Protein AF-A0A7M7JQM1-F1 (afdb_monomer_lite)

Foldseek 3Di:
DDDPDKDKDWDADPVRDIWIWIQDPVGIDTDDQKDFDADPDVPGGTQWIDGDPDTDHNDPDDDDDDPVDDDDDDDDDDPDDDDDPVDDDDDDDPVDDDDDDDPDDDDDDDDPDDDDDDDPDDDDDDDDPDDDDDDDPDDDDPDPDDPDQPDDDDDDDDDDDDDDDDDDDDDDDDDDDDDDDDDDDDDDDDDDDDDDDDPPVPQDWDWDAAPVGDIDIDGPNDDRDDDPPRNDDPPPPPPPDD

InterPro domains:
  IPR006875 Sarcoglycan complex subunit protein [PF04790] (3-220)
  IPR039972 Sarcoglycan gamma/delta/zeta [PTHR12939] (2-226)

Sequence (242 aa):
MSSEKDVHIESNNRAGKVNSLSMSAGGLEVRGDAFEVFGLSPGRGVLFRAGQDEIVIAANEVPVSAPNGFILRGSLQANTVRGSPRYDLRLESPLKEVNVQSAGDVLVESKTEHINVKSVDTVNIISQDGMISLSSHKLEIKDLPIAAMRSVRVKRNEPEQLLENNVEDWQTEIRSQMGQDPMRLVDRSHDMSIDSTRDDEAESFALCACKNGKIFVVGPDDECQASPVFCNEPTANSNSNE

Radius of gyration: 41.92 Å; chains: 1; bounding box: 128×48×106 Å

Secondary structure (DSSP, 8-state):
----S-EEEEEE-TT-PEEEEEEETTEEEEESSEEEEE-SSTT--EEEEEESS-EEE--S------TT-----SPPP-S----BTTB------TTS------SS------SSS------SS------SSS------S------PPPP----------------------------------------------------------EEEE-TTS-EEEE-TT------HHHH-----------

Structure (mmCIF, N/CA/C/O backbone):
data_AF-A0A7M7JQM1-F1
#
_entry.id   AF-A0A7M7JQM1-F1
#
loop_
_atom_site.group_PDB
_atom_site.id
_atom_site.type_symbol
_atom_site.label_atom_id
_atom_site.label_alt_id
_atom_site.label_comp_id
_atom_site.label_asym_id
_atom_site.label_entity_id
_atom_site.label_seq_id
_atom_site.pdbx_PDB_ins_code
_atom_site.Cartn_x
_atom_site.Cartn_y
_atom_site.Cartn_z
_atom_site.occupancy
_atom_site.B_iso_or_equiv
_atom_site.auth_seq_id
_atom_site.auth_comp_id
_atom_site.auth_asym_id
_atom_site.auth_atom_id
_atom_site.pdbx_PDB_model_num
ATOM 1 N N . MET A 1 1 ? 41.595 13.692 -23.044 1.00 42.84 1 MET A N 1
ATOM 2 C CA . MET A 1 1 ? 41.217 13.582 -24.468 1.00 42.84 1 MET A CA 1
ATOM 3 C C . MET A 1 1 ? 39.781 14.075 -24.578 1.00 42.84 1 MET A C 1
ATOM 5 O O . MET A 1 1 ? 38.906 13.367 -24.104 1.00 42.84 1 MET A O 1
ATOM 9 N N . SER A 1 2 ? 39.530 15.290 -25.076 1.00 53.44 2 SER A N 1
ATOM 10 C CA . SER A 1 2 ? 38.173 15.701 -25.472 1.00 53.44 2 SER A CA 1
ATOM 11 C C . SER A 1 2 ? 38.058 15.555 -26.986 1.00 53.44 2 SER A C 1
ATOM 13 O O . SER A 1 2 ? 38.942 16.000 -27.715 1.00 53.44 2 SER A O 1
ATOM 15 N N . SER A 1 3 ? 37.010 14.876 -27.452 1.00 54.41 3 SER A N 1
ATOM 16 C CA . SER A 1 3 ? 36.645 14.869 -28.870 1.00 54.41 3 SER A CA 1
ATOM 17 C C . SER A 1 3 ? 35.885 16.159 -29.166 1.00 54.41 3 SER A C 1
ATOM 19 O O . SER A 1 3 ? 34.958 16.496 -28.439 1.00 54.41 3 SER A O 1
ATOM 21 N N . GLU A 1 4 ? 36.287 16.876 -30.211 1.00 65.62 4 GLU A N 1
ATOM 22 C CA . GLU A 1 4 ? 35.668 18.131 -30.669 1.00 65.62 4 GLU A CA 1
ATOM 23 C C . GLU A 1 4 ? 34.507 17.885 -31.656 1.00 65.62 4 GLU A C 1
ATOM 25 O O . GLU A 1 4 ? 33.894 18.823 -32.151 1.00 65.62 4 GLU A O 1
ATOM 30 N N . LYS A 1 5 ? 34.217 16.615 -31.981 1.00 76.31 5 LYS A N 1
ATOM 31 C CA . LYS A 1 5 ? 33.240 16.225 -33.007 1.00 76.31 5 LYS A CA 1
ATOM 32 C C . LYS A 1 5 ? 32.123 15.363 -32.434 1.00 76.31 5 LYS A C 1
ATOM 34 O O . LYS A 1 5 ? 32.401 14.413 -31.697 1.00 76.31 5 LYS A O 1
ATOM 39 N N . ASP A 1 6 ? 30.901 15.675 -32.858 1.00 85.94 6 ASP A N 1
ATOM 40 C CA . ASP A 1 6 ? 29.713 14.853 -32.641 1.00 85.94 6 ASP A CA 1
ATOM 41 C C . ASP A 1 6 ? 29.903 13.463 -33.265 1.00 85.94 6 ASP A C 1
ATOM 43 O O . ASP A 1 6 ? 30.530 13.305 -34.318 1.00 85.94 6 ASP A O 1
ATOM 47 N N . VAL A 1 7 ? 29.354 12.444 -32.606 1.00 88.75 7 VAL A N 1
ATOM 48 C CA . VAL A 1 7 ? 29.364 11.060 -33.089 1.00 88.75 7 VAL A CA 1
ATOM 49 C C . VAL A 1 7 ? 27.962 10.713 -33.561 1.00 88.75 7 VAL A C 1
ATOM 51 O O . VAL A 1 7 ? 27.017 10.767 -32.781 1.00 88.75 7 VAL A O 1
ATOM 54 N N . HIS A 1 8 ? 27.830 10.331 -34.827 1.00 89.38 8 HIS A N 1
ATOM 55 C CA . HIS A 1 8 ? 26.565 9.916 -35.422 1.00 89.38 8 HIS A CA 1
ATOM 56 C C . HIS A 1 8 ? 26.755 8.582 -36.144 1.00 89.38 8 HIS A C 1
ATOM 58 O O . HIS A 1 8 ? 27.642 8.448 -36.988 1.00 89.38 8 HIS A O 1
ATOM 64 N N . ILE A 1 9 ? 25.950 7.587 -35.776 1.00 90.56 9 ILE A N 1
ATOM 65 C CA . ILE A 1 9 ? 25.975 6.244 -36.353 1.00 90.56 9 ILE A CA 1
ATOM 66 C C . ILE A 1 9 ? 24.579 5.941 -36.873 1.00 90.56 9 ILE A C 1
ATOM 68 O O . ILE A 1 9 ? 23.622 5.940 -36.101 1.00 90.56 9 ILE A O 1
ATOM 72 N N . GLU A 1 10 ? 24.478 5.625 -38.159 1.00 90.75 10 GLU A N 1
ATOM 73 C CA . GLU A 1 10 ? 23.254 5.115 -38.767 1.00 90.75 10 GLU A CA 1
ATOM 74 C C . GLU A 1 10 ? 23.473 3.695 -39.278 1.00 90.75 10 GLU A C 1
ATOM 76 O O . GLU A 1 10 ? 24.497 3.374 -39.882 1.00 90.75 10 GLU A O 1
ATOM 81 N N . SER A 1 11 ? 22.485 2.839 -39.041 1.00 88.94 11 SER A N 1
ATOM 82 C CA . SER A 1 11 ? 22.426 1.495 -39.599 1.00 88.94 11 SER A CA 1
ATOM 83 C C . SER A 1 11 ? 21.098 1.322 -40.313 1.00 88.94 11 SER A C 1
ATOM 85 O O . SER A 1 11 ? 20.037 1.537 -39.726 1.00 88.94 11 SER A O 1
ATOM 87 N N . ASN A 1 12 ? 21.164 0.943 -41.586 1.00 88.94 12 ASN A N 1
ATOM 88 C CA . ASN A 1 12 ? 19.999 0.707 -42.423 1.00 88.94 12 ASN A CA 1
ATOM 89 C C . ASN A 1 12 ? 19.896 -0.783 -42.757 1.00 88.94 12 ASN A C 1
ATOM 91 O O . ASN A 1 12 ? 20.883 -1.409 -43.153 1.00 88.94 12 ASN A O 1
ATOM 95 N N . ASN A 1 13 ? 18.705 -1.359 -42.616 1.00 81.25 13 ASN A N 1
ATOM 96 C CA . ASN A 1 13 ? 18.449 -2.723 -43.061 1.00 81.25 13 ASN A CA 1
ATOM 97 C C . ASN A 1 13 ? 17.941 -2.760 -44.518 1.00 81.25 13 ASN A C 1
ATOM 99 O O . ASN A 1 13 ? 17.588 -1.749 -45.119 1.00 81.25 13 ASN A O 1
ATOM 103 N N . ARG A 1 14 ? 17.858 -3.957 -45.113 1.00 81.69 14 ARG A N 1
ATOM 104 C CA . ARG A 1 14 ? 17.365 -4.124 -46.498 1.00 81.69 14 ARG A CA 1
ATOM 105 C C . ARG A 1 14 ? 15.901 -3.698 -46.695 1.00 81.69 14 ARG A C 1
ATOM 107 O O . ARG A 1 14 ? 15.476 -3.543 -47.832 1.00 81.69 14 ARG A O 1
ATOM 114 N N . ALA A 1 15 ? 15.149 -3.524 -45.609 1.00 79.94 15 ALA A N 1
ATOM 115 C CA . ALA A 1 15 ? 13.765 -3.060 -45.615 1.00 79.94 15 ALA A CA 1
ATOM 116 C C . ALA A 1 15 ? 13.646 -1.526 -45.489 1.00 79.94 15 ALA A C 1
ATOM 118 O O . ALA A 1 15 ? 12.535 -1.017 -45.370 1.00 79.94 15 ALA A O 1
ATOM 119 N N . GLY A 1 16 ? 14.764 -0.786 -45.503 1.00 80.00 16 GLY A N 1
ATOM 120 C CA . GLY A 1 16 ? 14.778 0.677 -45.413 1.00 80.00 16 GLY A CA 1
ATOM 121 C C . GLY A 1 16 ? 14.575 1.223 -43.999 1.00 80.00 16 GLY A C 1
ATOM 122 O O . GLY A 1 16 ? 14.340 2.419 -43.832 1.00 80.00 16 GLY A O 1
ATOM 123 N N . LYS A 1 17 ? 14.639 0.366 -42.973 1.00 81.31 17 LYS A N 1
ATOM 124 C CA . LYS A 1 17 ? 14.531 0.784 -41.578 1.00 81.31 17 LYS A CA 1
ATOM 125 C C . LYS A 1 17 ? 15.877 1.305 -41.097 1.00 81.31 17 LYS A C 1
ATOM 127 O O . LYS A 1 17 ? 16.862 0.566 -41.108 1.00 81.31 17 LYS A O 1
ATOM 132 N N . VAL A 1 18 ? 15.882 2.554 -40.645 1.00 86.25 18 VAL A N 1
ATOM 133 C CA . VAL A 1 18 ? 17.072 3.244 -40.145 1.00 86.25 18 VAL A CA 1
ATOM 134 C C . VAL A 1 18 ? 17.033 3.294 -38.624 1.00 86.25 18 VAL A C 1
ATOM 136 O O . VAL A 1 18 ? 16.092 3.838 -38.048 1.00 86.25 18 VAL A O 1
ATOM 139 N N . ASN A 1 19 ? 18.077 2.764 -37.993 1.00 90.00 19 ASN A N 1
ATOM 140 C CA . ASN A 1 19 ? 18.385 3.012 -36.590 1.00 90.00 19 ASN A CA 1
ATOM 141 C C . ASN A 1 19 ? 19.498 4.058 -36.516 1.00 90.00 19 ASN A C 1
ATOM 143 O O . ASN A 1 19 ? 20.485 3.937 -37.245 1.00 90.00 19 ASN A O 1
ATOM 147 N N . SER A 1 20 ? 19.365 5.046 -35.633 1.00 91.69 20 SER A N 1
ATOM 148 C CA . SER A 1 20 ? 20.382 6.082 -35.437 1.00 91.69 20 SER A CA 1
ATOM 149 C C . SER A 1 20 ? 20.770 6.232 -33.968 1.00 91.69 20 SER A C 1
ATOM 151 O O . SER A 1 20 ? 19.909 6.218 -33.088 1.00 91.69 20 SER A O 1
ATOM 153 N N . LEU A 1 21 ? 22.067 6.412 -33.722 1.00 92.50 21 LEU A N 1
ATOM 154 C CA . LEU A 1 21 ? 22.659 6.752 -32.431 1.00 92.50 21 LEU A CA 1
ATOM 155 C C . LEU A 1 21 ? 23.472 8.038 -32.603 1.00 92.50 21 LEU A C 1
ATOM 157 O O . LEU A 1 21 ? 24.435 8.054 -33.373 1.00 92.50 21 LEU A O 1
ATOM 161 N N . SER A 1 22 ? 23.101 9.093 -31.887 1.00 91.38 22 SER A N 1
ATOM 162 C CA . SER A 1 22 ? 23.744 10.407 -31.974 1.00 91.38 22 SER A CA 1
ATOM 163 C C . SER A 1 22 ? 24.219 10.859 -30.599 1.00 91.38 22 SER A C 1
ATOM 165 O O . SER A 1 22 ? 23.437 10.880 -29.654 1.00 91.38 22 SER A O 1
ATOM 167 N N . MET A 1 23 ? 25.484 11.252 -30.488 1.00 91.44 23 MET A N 1
ATOM 168 C CA . MET A 1 23 ? 26.060 11.884 -29.305 1.00 91.44 23 MET A CA 1
ATOM 169 C C . MET A 1 23 ? 26.623 13.246 -29.707 1.00 91.44 23 MET A C 1
ATOM 171 O O . MET A 1 23 ? 27.578 13.313 -30.482 1.00 91.44 23 MET A O 1
ATOM 175 N N . SER A 1 24 ? 26.030 14.314 -29.183 1.00 85.88 24 SER A N 1
ATOM 176 C CA . SER A 1 24 ? 26.421 15.699 -29.467 1.00 85.88 24 SER A CA 1
ATOM 177 C C . SER A 1 24 ? 26.515 16.531 -28.188 1.00 85.88 24 SER A C 1
ATOM 179 O O . SER A 1 24 ? 26.285 16.023 -27.088 1.00 85.88 24 SER A O 1
ATOM 181 N N . ALA A 1 25 ? 26.810 17.829 -28.314 1.00 79.50 25 ALA A N 1
ATOM 182 C CA . ALA A 1 25 ? 26.858 18.769 -27.188 1.00 79.50 25 ALA A CA 1
ATOM 183 C C . ALA A 1 25 ? 25.563 18.825 -26.337 1.00 79.50 25 ALA A C 1
ATOM 185 O O . ALA A 1 25 ? 25.591 19.356 -25.228 1.00 79.50 25 ALA A O 1
ATOM 186 N N . GLY A 1 26 ? 24.443 18.286 -26.837 1.00 76.38 26 GLY A N 1
ATOM 187 C CA . GLY A 1 26 ? 23.140 18.279 -26.164 1.00 76.38 26 GLY A CA 1
ATOM 188 C C . GLY A 1 26 ? 22.715 16.951 -25.525 1.00 76.38 26 GLY A C 1
ATOM 189 O O . GLY A 1 26 ? 21.706 16.939 -24.825 1.00 76.38 26 GLY A O 1
ATOM 190 N N . GLY A 1 27 ? 23.445 15.847 -25.731 1.00 87.06 27 GLY A N 1
ATOM 191 C CA . GLY A 1 27 ? 23.118 14.553 -25.121 1.00 87.06 27 GLY A CA 1
ATOM 192 C C . GLY A 1 27 ? 23.276 13.345 -26.045 1.00 87.06 27 GLY A C 1
ATOM 193 O O . GLY A 1 27 ? 23.895 13.424 -27.106 1.00 87.06 27 GLY A O 1
ATOM 194 N N . LEU A 1 28 ? 22.722 12.216 -25.593 1.00 90.62 28 LEU A N 1
ATOM 195 C CA . LEU A 1 28 ? 22.662 10.949 -26.321 1.00 90.62 28 LEU A CA 1
ATOM 196 C C . LEU A 1 28 ? 21.231 10.717 -26.816 1.00 90.62 28 LEU A C 1
ATOM 198 O O . LEU A 1 28 ? 20.314 10.590 -26.007 1.00 90.62 28 LEU A O 1
ATOM 202 N N . GLU A 1 29 ? 21.055 10.628 -28.129 1.00 90.44 29 GLU A N 1
ATOM 203 C CA . GLU A 1 29 ? 19.773 10.355 -28.776 1.00 90.44 29 GLU A CA 1
ATOM 204 C C . GLU A 1 29 ? 19.814 9.004 -29.498 1.00 90.44 29 GLU A C 1
ATOM 206 O O . GLU A 1 29 ? 20.768 8.688 -30.216 1.00 90.44 29 GLU A O 1
ATOM 211 N N . VAL A 1 30 ? 18.760 8.209 -29.310 1.00 91.75 30 VAL A N 1
ATOM 212 C CA . VAL A 1 30 ? 18.571 6.905 -29.954 1.00 91.75 30 VAL A CA 1
ATOM 213 C C . VAL A 1 30 ? 17.242 6.924 -30.696 1.00 91.75 30 VAL A C 1
ATOM 215 O O . VAL A 1 30 ? 16.207 7.206 -30.097 1.00 91.75 30 VAL A O 1
ATOM 218 N N . ARG A 1 31 ? 17.254 6.568 -31.982 1.00 90.75 31 ARG A N 1
ATOM 219 C CA . ARG A 1 31 ? 16.040 6.358 -32.779 1.00 90.75 31 ARG A CA 1
ATOM 220 C C . ARG A 1 31 ? 16.033 4.938 -33.32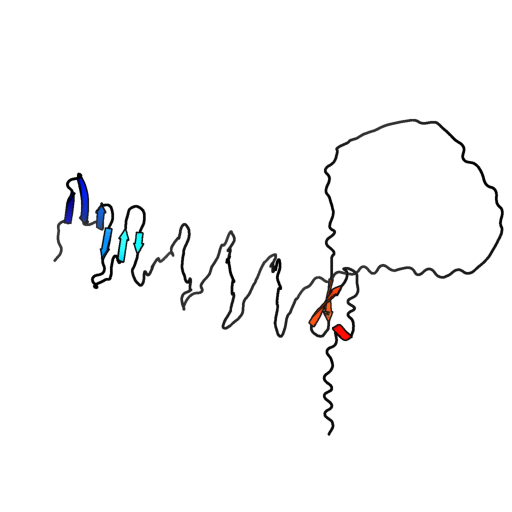8 1.00 90.75 31 ARG A C 1
ATOM 222 O O . ARG A 1 31 ? 16.947 4.552 -34.053 1.00 90.75 31 ARG A O 1
ATOM 229 N N . GLY A 1 32 ? 15.008 4.172 -32.974 1.00 89.81 32 GLY A N 1
ATOM 230 C CA . GLY A 1 32 ? 14.842 2.771 -33.354 1.00 89.81 32 GLY A CA 1
ATOM 231 C C . GLY A 1 32 ? 13.650 2.140 -32.633 1.00 89.81 32 GLY A C 1
ATOM 232 O O . GLY A 1 32 ? 12.887 2.840 -31.971 1.00 89.81 32 GLY A O 1
ATOM 233 N N . ASP A 1 33 ? 13.491 0.821 -32.754 1.00 90.06 33 ASP A N 1
ATOM 234 C CA . ASP A 1 33 ? 12.387 0.095 -32.097 1.00 90.06 33 ASP A CA 1
ATOM 235 C C . ASP A 1 33 ? 12.567 -0.053 -30.588 1.00 90.06 33 ASP A C 1
ATOM 237 O O . ASP A 1 33 ? 11.588 -0.042 -29.842 1.00 90.06 33 ASP A O 1
ATOM 241 N N . ALA A 1 34 ? 13.812 -0.246 -30.153 1.00 91.69 34 ALA A N 1
ATOM 242 C CA . ALA A 1 34 ? 14.159 -0.405 -28.755 1.00 91.69 34 ALA A CA 1
ATOM 243 C C . ALA A 1 34 ? 15.605 0.028 -28.489 1.00 91.69 34 ALA A C 1
ATOM 245 O O . ALA A 1 34 ? 16.485 -0.141 -29.336 1.00 91.69 34 ALA A O 1
ATOM 246 N N . PHE A 1 35 ? 15.846 0.539 -27.286 1.00 93.12 35 PHE A N 1
ATOM 247 C CA . PHE A 1 35 ? 17.176 0.718 -26.713 1.00 93.12 35 PHE A CA 1
ATOM 248 C C . PHE A 1 35 ? 17.362 -0.269 -25.563 1.00 93.12 35 PHE A C 1
ATOM 250 O O . PHE A 1 35 ? 16.585 -0.244 -24.609 1.00 93.12 35 PHE A O 1
ATOM 257 N N . GLU A 1 36 ? 18.380 -1.127 -25.651 1.00 93.69 36 GLU A N 1
ATOM 258 C CA . GLU A 1 36 ? 18.630 -2.202 -24.688 1.00 93.69 36 GLU A CA 1
ATOM 259 C C . GLU A 1 36 ? 20.031 -2.093 -24.085 1.00 93.69 36 GLU A C 1
ATOM 261 O O . GLU A 1 36 ? 21.036 -1.996 -24.789 1.00 93.69 36 GLU A O 1
ATOM 266 N N . VAL A 1 37 ? 20.091 -2.145 -22.757 1.00 93.69 37 VAL A N 1
ATOM 267 C CA . VAL A 1 37 ? 21.331 -2.234 -21.988 1.00 93.69 37 VAL A CA 1
ATOM 268 C C . VAL A 1 37 ? 21.421 -3.638 -21.413 1.00 93.69 37 VAL A C 1
ATOM 270 O O . VAL A 1 37 ? 20.586 -4.036 -20.600 1.00 93.69 37 VAL A O 1
ATOM 273 N N . PHE A 1 38 ? 22.443 -4.386 -21.820 1.00 92.31 38 PHE A N 1
ATOM 274 C CA . PHE A 1 38 ? 22.676 -5.754 -21.363 1.00 92.31 38 PHE A CA 1
ATOM 275 C C . PHE A 1 38 ? 23.604 -5.797 -20.152 1.00 92.31 38 PHE A C 1
ATOM 277 O O . PHE A 1 38 ? 24.530 -4.993 -20.018 1.00 92.31 38 PHE A O 1
ATOM 284 N N . GLY A 1 39 ? 23.377 -6.772 -19.275 1.00 90.69 39 GLY A N 1
ATOM 285 C CA . GLY A 1 39 ? 24.341 -7.112 -18.241 1.00 90.69 39 GLY A CA 1
ATOM 286 C C . GLY A 1 39 ? 25.610 -7.721 -18.839 1.00 90.69 39 GLY A C 1
ATOM 287 O O . GLY A 1 39 ? 25.560 -8.488 -19.793 1.00 90.69 39 GLY A O 1
ATOM 288 N N . LEU A 1 40 ? 26.766 -7.407 -18.249 1.00 88.50 40 LEU A N 1
ATOM 289 C CA . LEU A 1 40 ? 28.055 -7.973 -18.677 1.00 88.50 40 LEU A CA 1
ATOM 290 C C . LEU A 1 40 ? 28.302 -9.393 -18.139 1.00 88.50 40 LEU A C 1
ATOM 292 O O . LEU A 1 40 ? 29.190 -10.095 -18.615 1.00 88.50 40 LEU A O 1
ATOM 296 N N . SER A 1 41 ? 27.561 -9.811 -17.110 1.00 87.81 41 SER A N 1
ATOM 297 C CA . SER A 1 41 ? 27.726 -11.129 -16.492 1.00 87.81 41 SER A CA 1
ATOM 298 C C . SER A 1 41 ? 27.005 -12.209 -17.311 1.00 87.81 41 SER A C 1
ATOM 300 O O . SER A 1 41 ? 25.878 -11.969 -17.746 1.00 87.81 41 SER A O 1
ATOM 302 N N . PRO A 1 42 ? 27.582 -13.415 -17.477 1.00 83.38 42 PRO A N 1
ATOM 303 C CA . PRO A 1 42 ? 26.906 -14.517 -18.157 1.00 83.38 42 PRO A CA 1
ATOM 304 C C . PRO A 1 42 ? 25.518 -14.786 -17.562 1.00 83.38 42 PRO A C 1
ATOM 306 O O . PRO A 1 42 ? 25.369 -14.876 -16.345 1.00 83.38 42 PRO A O 1
ATOM 309 N N . GLY A 1 43 ? 24.496 -14.878 -18.416 1.00 80.69 43 GLY A N 1
ATOM 310 C CA . GLY A 1 43 ? 23.103 -15.098 -18.003 1.00 80.69 43 GLY A CA 1
ATOM 311 C C . GLY A 1 43 ? 22.373 -13.860 -17.464 1.00 80.69 43 GLY A C 1
ATOM 312 O O . GLY A 1 43 ? 21.160 -13.908 -17.274 1.00 80.69 43 GLY A O 1
ATOM 313 N N . ARG A 1 44 ? 23.065 -12.733 -17.259 1.00 77.62 44 ARG A N 1
ATOM 314 C CA . ARG A 1 44 ? 22.448 -11.455 -16.893 1.00 77.62 44 ARG A CA 1
ATOM 315 C C . ARG A 1 44 ? 21.932 -10.804 -18.176 1.00 77.62 44 ARG A C 1
ATOM 317 O O . ARG A 1 44 ? 22.707 -10.205 -18.909 1.00 77.62 44 ARG A O 1
ATOM 324 N N . GLY A 1 45 ? 20.649 -11.017 -18.470 1.00 88.12 45 GLY A N 1
ATOM 325 C CA . GLY A 1 45 ? 19.973 -10.532 -19.678 1.00 88.12 45 GLY A CA 1
ATOM 326 C C . GLY A 1 45 ? 19.863 -9.003 -19.765 1.00 88.12 45 GLY A C 1
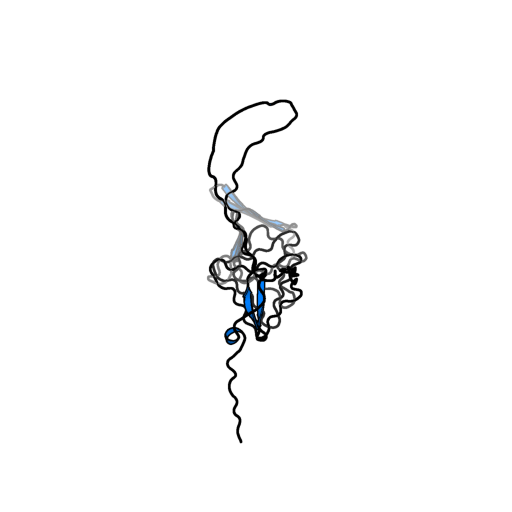ATOM 327 O O . GLY A 1 45 ? 20.775 -8.261 -19.397 1.00 88.12 45 GLY A O 1
ATOM 328 N N . VAL A 1 46 ? 18.737 -8.512 -20.277 1.00 91.75 46 VAL A N 1
ATOM 329 C CA . VAL A 1 46 ? 18.485 -7.070 -20.403 1.00 91.75 46 VAL A CA 1
ATOM 330 C C . VAL A 1 46 ? 18.303 -6.450 -19.015 1.00 91.75 46 VAL A C 1
ATOM 332 O O . VAL A 1 46 ? 17.505 -6.941 -18.228 1.00 91.75 46 VAL A O 1
ATOM 335 N N . LEU A 1 47 ? 19.043 -5.381 -18.711 1.00 93.56 47 LEU A N 1
ATOM 336 C CA . LEU A 1 47 ? 18.928 -4.595 -17.473 1.00 93.56 47 LEU A CA 1
ATOM 337 C C . LEU A 1 47 ? 18.005 -3.390 -17.638 1.00 93.56 47 LEU A C 1
ATOM 339 O O . LEU A 1 47 ? 17.325 -2.997 -16.693 1.00 93.56 47 LEU A O 1
ATOM 343 N N . PHE A 1 48 ? 18.001 -2.799 -18.828 1.00 95.50 48 PHE A N 1
ATOM 344 C CA . PHE A 1 48 ? 17.132 -1.692 -19.189 1.00 95.50 48 PHE A CA 1
ATOM 345 C C . PHE A 1 48 ? 16.703 -1.853 -20.642 1.00 95.50 48 PHE A C 1
ATOM 347 O O . PHE A 1 48 ? 17.554 -2.064 -21.505 1.00 95.50 48 PHE A O 1
ATOM 354 N N . ARG A 1 49 ? 15.406 -1.727 -20.905 1.00 95.19 49 ARG A N 1
ATOM 355 C CA . ARG A 1 49 ? 14.831 -1.678 -22.247 1.00 95.19 49 ARG A CA 1
ATOM 356 C C . ARG A 1 49 ? 13.880 -0.503 -22.334 1.00 95.19 49 ARG A C 1
ATOM 358 O O . ARG A 1 49 ? 12.948 -0.437 -21.543 1.00 95.19 49 ARG A O 1
ATOM 365 N N . ALA A 1 50 ? 14.069 0.368 -23.312 1.00 95.88 50 ALA A N 1
ATOM 366 C CA . ALA A 1 50 ? 13.071 1.358 -23.699 1.00 95.88 50 ALA A CA 1
ATOM 367 C C . ALA A 1 50 ? 12.542 0.998 -25.089 1.00 95.88 50 ALA A C 1
ATOM 369 O O . ALA A 1 50 ? 13.281 1.130 -26.062 1.00 95.88 50 ALA A O 1
ATOM 370 N N . GLY A 1 51 ? 11.307 0.498 -25.168 1.00 93.62 51 GLY A N 1
ATOM 371 C CA . GLY A 1 51 ? 10.596 0.218 -26.419 1.00 93.62 51 GLY A CA 1
ATOM 372 C C . GLY A 1 51 ? 9.409 1.162 -26.632 1.00 93.62 51 GLY A C 1
ATOM 373 O O . GLY A 1 51 ? 9.190 2.079 -25.843 1.00 93.62 51 GLY A O 1
ATOM 374 N N . GLN A 1 52 ? 8.635 0.934 -27.698 1.00 91.12 52 GLN A N 1
ATOM 375 C CA . GLN A 1 52 ? 7.445 1.746 -28.007 1.00 91.12 52 GLN A CA 1
ATOM 376 C C . GLN A 1 52 ? 6.287 1.517 -27.023 1.00 91.12 52 GLN A C 1
ATOM 378 O O . GLN A 1 52 ? 5.621 2.476 -26.644 1.00 91.12 52 GLN A O 1
ATOM 383 N N . ASP A 1 53 ? 6.076 0.270 -26.594 1.00 93.06 53 ASP A N 1
ATOM 384 C CA . ASP A 1 53 ? 4.924 -0.109 -25.763 1.00 93.06 53 ASP A CA 1
ATOM 385 C C . ASP A 1 53 ? 5.247 -0.159 -24.264 1.00 93.06 53 ASP A C 1
ATOM 387 O O . ASP A 1 53 ? 4.374 0.047 -23.422 1.00 93.06 53 ASP A O 1
ATOM 391 N N . GLU A 1 54 ? 6.503 -0.446 -23.914 1.00 91.94 54 GLU A N 1
ATOM 392 C CA . GLU A 1 54 ? 6.922 -0.655 -22.531 1.00 91.94 54 GLU A CA 1
ATOM 393 C C . GLU A 1 54 ? 8.368 -0.220 -22.274 1.00 91.94 54 GLU A C 1
ATOM 395 O O . GLU A 1 54 ? 9.233 -0.234 -23.159 1.00 91.94 54 GLU A O 1
ATOM 400 N N . ILE A 1 55 ? 8.631 0.106 -21.008 1.00 93.62 55 ILE A N 1
ATOM 401 C CA . ILE A 1 55 ? 9.974 0.280 -20.464 1.00 93.62 55 ILE A CA 1
ATOM 402 C C . ILE A 1 55 ? 10.189 -0.811 -19.417 1.00 93.62 55 ILE A C 1
ATOM 404 O O . ILE A 1 55 ? 9.422 -0.915 -18.461 1.00 93.62 55 ILE A O 1
ATOM 408 N N . VAL A 1 56 ? 11.250 -1.599 -19.576 1.00 92.94 56 VAL A N 1
ATOM 409 C CA . VAL A 1 56 ? 11.634 -2.656 -18.632 1.00 92.94 56 VAL A CA 1
ATOM 410 C C . VAL A 1 56 ? 12.887 -2.223 -17.890 1.00 92.94 56 VAL A C 1
ATOM 412 O O . VAL A 1 56 ? 13.889 -1.868 -18.508 1.00 92.94 56 VAL A O 1
ATOM 415 N N . ILE A 1 57 ? 12.851 -2.291 -16.560 1.00 93.75 57 ILE A 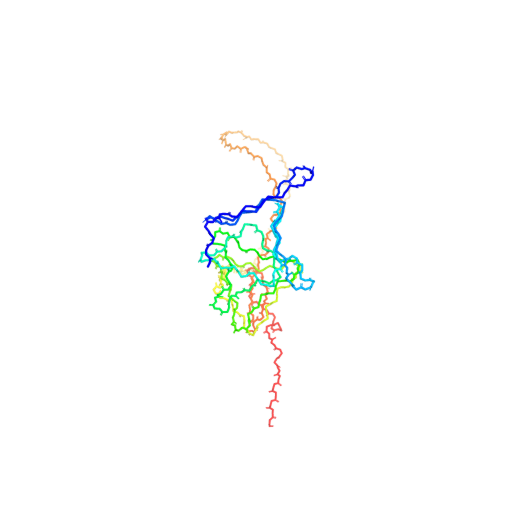N 1
ATOM 416 C CA . ILE A 1 57 ? 14.015 -2.072 -15.698 1.00 93.75 57 ILE A CA 1
ATOM 417 C C . ILE A 1 57 ? 14.196 -3.324 -14.842 1.00 93.75 57 ILE A C 1
ATOM 419 O O . ILE A 1 57 ? 13.394 -3.597 -13.956 1.00 93.75 57 ILE A O 1
ATOM 423 N N . ALA A 1 58 ? 15.246 -4.090 -15.120 1.00 91.44 58 ALA A N 1
ATOM 424 C CA . ALA A 1 58 ? 15.549 -5.372 -14.481 1.00 91.44 58 ALA A CA 1
ATOM 425 C C . ALA A 1 58 ? 16.875 -5.322 -13.700 1.00 91.44 58 ALA A C 1
ATOM 427 O O . ALA A 1 58 ? 17.634 -6.292 -13.629 1.00 91.44 58 ALA A O 1
ATOM 428 N N . ALA A 1 59 ? 17.182 -4.159 -13.128 1.00 87.25 59 ALA A N 1
ATOM 429 C CA . ALA A 1 59 ? 18.254 -4.020 -12.154 1.00 87.25 59 ALA A CA 1
ATOM 430 C C . ALA A 1 59 ? 17.795 -4.527 -10.776 1.00 87.25 59 ALA A C 1
ATOM 432 O O . ALA A 1 59 ? 16.612 -4.486 -10.453 1.00 87.25 59 ALA A O 1
ATOM 433 N N . ASN A 1 60 ? 18.743 -4.969 -9.944 1.00 85.38 60 ASN A N 1
ATOM 434 C CA . ASN A 1 60 ? 18.439 -5.430 -8.582 1.00 85.38 60 ASN A CA 1
ATOM 435 C C . ASN A 1 60 ? 17.867 -4.305 -7.707 1.00 85.38 60 ASN A C 1
ATOM 437 O O . ASN A 1 60 ? 17.026 -4.549 -6.851 1.00 85.38 60 ASN A O 1
ATOM 441 N N . GLU A 1 61 ? 18.342 -3.079 -7.924 1.00 86.44 61 GLU A N 1
ATOM 442 C CA . GLU A 1 61 ? 17.914 -1.884 -7.208 1.00 86.44 61 GLU A CA 1
ATOM 443 C C . GLU A 1 61 ? 17.777 -0.729 -8.201 1.00 86.44 61 GLU A C 1
ATOM 445 O O . GLU A 1 61 ? 18.636 -0.534 -9.064 1.00 86.44 61 GLU A O 1
ATOM 450 N N . VAL A 1 62 ? 16.694 0.039 -8.068 1.00 88.69 62 VAL A N 1
ATOM 451 C CA . VAL A 1 62 ? 16.392 1.205 -8.910 1.00 88.69 62 VAL A CA 1
ATOM 452 C C . VAL A 1 62 ? 16.070 2.386 -7.991 1.00 88.69 62 VAL A C 1
ATOM 454 O O . VAL A 1 62 ? 14.899 2.672 -7.733 1.00 88.69 62 VAL A O 1
ATOM 457 N N . PRO A 1 63 ? 17.087 3.049 -7.413 1.00 85.81 63 PRO A N 1
ATOM 458 C CA . PRO A 1 63 ? 16.849 4.189 -6.541 1.00 85.81 63 PRO A CA 1
ATOM 459 C C . PRO A 1 63 ? 16.282 5.360 -7.349 1.00 85.81 63 PRO A C 1
ATOM 461 O O . PRO A 1 63 ? 16.878 5.804 -8.330 1.00 85.81 63 PRO A O 1
ATOM 464 N N . VAL A 1 64 ? 15.146 5.898 -6.907 1.00 86.19 64 VAL A N 1
ATOM 465 C CA . VAL A 1 64 ? 14.555 7.118 -7.470 1.00 86.19 64 VAL A CA 1
ATOM 466 C C . VAL A 1 64 ? 14.883 8.279 -6.537 1.00 86.19 64 VAL A C 1
ATOM 468 O O . VAL A 1 64 ? 14.337 8.378 -5.441 1.00 86.19 64 VAL A O 1
ATOM 471 N N . SER A 1 65 ? 15.793 9.157 -6.963 1.00 83.81 65 SER A N 1
ATOM 472 C CA . SER A 1 65 ? 16.106 10.398 -6.250 1.00 83.81 65 SER A CA 1
ATOM 473 C C . SER A 1 65 ? 15.395 11.560 -6.930 1.00 83.81 65 SER A C 1
ATOM 475 O O . SER A 1 65 ? 15.780 11.981 -8.020 1.00 83.81 65 SER A O 1
ATOM 477 N N . ALA A 1 66 ? 14.340 12.064 -6.296 1.00 83.94 66 ALA A N 1
ATOM 478 C CA . ALA A 1 66 ? 13.571 13.192 -6.796 1.00 83.94 66 ALA A CA 1
ATOM 479 C C . ALA A 1 66 ? 13.405 14.225 -5.668 1.00 83.94 66 ALA A C 1
ATOM 481 O O . ALA A 1 66 ? 12.631 13.979 -4.742 1.00 83.94 66 ALA A O 1
ATOM 482 N N . PRO A 1 67 ? 14.115 15.373 -5.712 1.00 83.44 67 PRO A N 1
ATOM 483 C CA . PRO A 1 67 ? 14.092 16.375 -4.637 1.00 83.44 67 PRO A CA 1
ATOM 484 C C . PRO A 1 67 ? 12.691 16.880 -4.276 1.00 83.44 67 PRO A C 1
ATOM 486 O O . PRO A 1 67 ? 12.438 17.221 -3.127 1.00 83.44 67 PRO A O 1
ATOM 489 N N . ASN A 1 68 ? 11.780 16.883 -5.251 1.00 86.94 68 ASN A N 1
ATOM 490 C CA . ASN A 1 68 ? 10.394 17.329 -5.097 1.00 86.94 68 ASN A CA 1
ATOM 491 C C . ASN A 1 68 ? 9.397 16.157 -5.030 1.00 86.94 68 ASN A C 1
ATOM 493 O O . ASN A 1 68 ? 8.200 16.348 -5.228 1.00 86.94 68 ASN A O 1
ATOM 497 N N . GLY A 1 69 ? 9.889 14.939 -4.794 1.00 83.19 69 GLY A N 1
ATOM 498 C CA . GLY A 1 69 ? 9.096 13.718 -4.864 1.00 83.19 69 GLY A CA 1
ATOM 499 C C . GLY A 1 69 ? 8.852 13.235 -6.295 1.00 83.19 69 GLY A C 1
ATOM 500 O O . GLY A 1 69 ? 9.330 13.807 -7.274 1.00 83.19 69 GLY A O 1
ATOM 501 N N . PHE A 1 70 ? 8.112 12.136 -6.405 1.00 89.25 70 PHE A N 1
ATOM 502 C CA . PHE A 1 70 ? 7.749 11.509 -7.670 1.00 89.25 70 PHE A CA 1
ATOM 503 C C . PHE A 1 70 ? 6.227 11.464 -7.795 1.00 89.25 70 PHE A C 1
ATOM 505 O O . PHE A 1 70 ? 5.532 11.078 -6.857 1.00 89.25 70 PHE A O 1
ATOM 512 N N . ILE A 1 71 ? 5.713 11.852 -8.961 1.00 88.31 71 ILE A N 1
ATOM 513 C CA . ILE A 1 71 ? 4.288 11.767 -9.271 1.00 88.31 71 ILE A CA 1
ATOM 514 C C . ILE A 1 71 ? 4.063 10.490 -10.070 1.00 88.31 71 ILE A C 1
ATOM 516 O O . ILE A 1 71 ? 4.514 10.384 -11.210 1.00 88.31 71 ILE A O 1
ATOM 520 N N . LEU A 1 72 ? 3.308 9.557 -9.499 1.00 89.69 72 LEU A N 1
ATOM 521 C CA . LEU A 1 72 ? 2.810 8.401 -10.227 1.00 89.69 72 LEU A CA 1
ATOM 522 C C . LEU A 1 72 ? 1.421 8.703 -10.789 1.00 89.69 72 LEU A C 1
ATOM 524 O O . LEU A 1 72 ? 0.505 9.059 -10.049 1.00 89.69 72 LEU A O 1
ATOM 528 N N . ARG A 1 73 ? 1.250 8.529 -12.099 1.00 89.81 73 ARG A N 1
ATOM 529 C CA . ARG A 1 73 ? -0.068 8.527 -12.738 1.00 89.81 73 ARG A CA 1
ATOM 530 C C . ARG A 1 73 ? -0.458 7.080 -13.016 1.00 89.81 73 ARG A C 1
ATOM 532 O O . ARG A 1 73 ? 0.229 6.410 -13.777 1.00 89.81 73 ARG A O 1
ATOM 539 N N . GLY A 1 74 ? -1.542 6.615 -12.402 1.00 90.56 74 GLY A N 1
ATOM 540 C CA . GLY A 1 74 ? -2.004 5.229 -12.511 1.00 90.56 74 GLY A CA 1
ATOM 541 C C . GLY A 1 74 ? -1.701 4.414 -11.255 1.00 90.56 74 GLY A C 1
ATOM 542 O O . GLY A 1 74 ? -1.780 4.932 -10.143 1.00 90.56 74 GLY A O 1
ATOM 543 N N . SER A 1 75 ? -1.394 3.132 -11.437 1.00 91.19 75 SER A N 1
ATOM 544 C CA . SER A 1 75 ? -1.223 2.157 -10.357 1.00 91.19 75 SER A CA 1
ATOM 545 C C . SER A 1 75 ? 0.244 1.847 -10.067 1.00 91.19 75 SER A C 1
ATOM 547 O O . SER A 1 75 ? 1.047 1.707 -10.988 1.00 91.19 75 SER A O 1
ATOM 549 N N . LEU A 1 76 ? 0.571 1.648 -8.788 1.00 92.62 76 LEU A N 1
ATOM 550 C CA . LEU A 1 76 ? 1.822 1.026 -8.353 1.00 92.62 76 LEU A CA 1
ATOM 551 C C . LEU A 1 76 ? 1.531 -0.413 -7.939 1.00 92.62 76 LEU A C 1
ATOM 553 O O . LEU A 1 76 ? 0.822 -0.630 -6.959 1.00 92.62 76 LEU A O 1
ATOM 557 N N . GLN A 1 77 ? 2.102 -1.387 -8.641 1.00 92.25 77 GLN A N 1
ATOM 558 C CA . GLN A 1 77 ? 2.096 -2.772 -8.184 1.00 92.25 77 GLN A CA 1
ATOM 559 C C . GLN A 1 77 ? 3.432 -3.077 -7.510 1.00 92.25 77 GLN A C 1
ATOM 561 O O . GLN A 1 77 ? 4.489 -2.970 -8.127 1.00 92.25 77 GLN A O 1
ATOM 566 N N . ALA A 1 78 ? 3.385 -3.446 -6.233 1.00 93.06 78 ALA A N 1
ATOM 567 C CA . ALA A 1 78 ? 4.562 -3.779 -5.445 1.00 93.06 78 ALA A CA 1
ATOM 568 C C . ALA A 1 78 ? 4.227 -4.894 -4.451 1.00 93.06 78 ALA A C 1
ATOM 570 O O . ALA A 1 78 ? 3.121 -4.943 -3.924 1.00 93.06 78 ALA A O 1
ATOM 571 N N . ASN A 1 79 ? 5.198 -5.764 -4.164 1.00 94.12 79 ASN A N 1
ATOM 572 C CA . ASN A 1 79 ? 5.044 -6.783 -3.120 1.00 94.12 79 ASN A CA 1
ATOM 573 C C . ASN A 1 79 ? 5.086 -6.167 -1.711 1.00 94.12 79 ASN A C 1
ATOM 575 O O . ASN A 1 79 ? 4.470 -6.653 -0.769 1.00 94.12 79 ASN A O 1
ATOM 579 N N . THR A 1 80 ? 5.859 -5.097 -1.531 1.00 93.81 80 THR A N 1
ATOM 580 C CA . THR A 1 80 ? 5.982 -4.419 -0.242 1.00 93.81 80 THR A CA 1
ATOM 581 C C . THR A 1 80 ? 6.193 -2.934 -0.464 1.00 93.81 80 THR A C 1
ATOM 583 O O . THR A 1 80 ? 7.070 -2.531 -1.225 1.00 93.81 80 THR A O 1
ATOM 586 N N . VAL A 1 81 ? 5.415 -2.128 0.253 1.00 94.38 81 VAL A N 1
ATOM 587 C CA . VAL A 1 81 ? 5.634 -0.690 0.405 1.00 94.38 81 VAL A CA 1
ATOM 588 C C . VAL A 1 81 ? 6.075 -0.462 1.846 1.00 94.38 81 VAL A C 1
ATOM 590 O O . VAL A 1 81 ? 5.382 -0.858 2.781 1.00 94.38 81 VAL A O 1
ATOM 593 N N . ARG A 1 82 ? 7.259 0.122 2.039 1.00 92.25 82 ARG A N 1
ATOM 594 C CA . ARG A 1 82 ? 7.845 0.354 3.365 1.00 92.25 82 ARG A CA 1
ATOM 595 C C . ARG A 1 82 ? 8.442 1.755 3.437 1.00 92.25 82 ARG A C 1
ATOM 597 O O . ARG A 1 82 ? 9.046 2.220 2.474 1.00 92.25 82 ARG A O 1
ATOM 604 N N . GLY A 1 83 ? 8.279 2.402 4.589 1.00 88.31 83 GLY A N 1
ATOM 605 C CA . GLY A 1 83 ? 8.894 3.694 4.887 1.00 88.31 83 GLY A CA 1
ATOM 606 C C . GLY A 1 83 ? 10.406 3.620 5.092 1.00 88.31 83 GLY A C 1
ATOM 607 O O . GLY A 1 83 ? 11.000 2.550 5.232 1.00 88.31 83 GLY A O 1
ATOM 608 N N . SER A 1 84 ? 11.027 4.794 5.138 1.00 84.81 84 SER A N 1
ATOM 609 C CA . SER A 1 84 ? 12.436 4.944 5.500 1.00 84.81 84 SER A CA 1
ATOM 610 C C . SER A 1 84 ? 12.629 4.713 7.005 1.00 84.81 84 SER A C 1
ATOM 612 O O . SER A 1 84 ? 11.750 5.060 7.784 1.00 84.81 84 SER A O 1
ATOM 614 N N . PRO A 1 85 ? 13.803 4.253 7.470 1.00 86.44 85 PRO A N 1
ATOM 615 C CA . PRO A 1 85 ? 14.128 4.254 8.899 1.00 86.44 85 PRO A CA 1
ATOM 616 C C . PRO A 1 85 ? 14.129 5.651 9.546 1.00 86.44 85 PRO A C 1
ATOM 618 O O . PRO A 1 85 ? 14.160 5.758 10.765 1.00 86.44 85 PRO A O 1
ATOM 621 N N . ARG A 1 86 ? 14.176 6.719 8.737 1.00 87.75 86 ARG A N 1
ATOM 622 C CA . ARG A 1 86 ? 14.276 8.114 9.200 1.00 87.75 86 ARG A CA 1
ATOM 623 C C . ARG A 1 86 ? 12.970 8.900 9.123 1.00 87.75 86 ARG A C 1
ATOM 625 O O . ARG A 1 86 ? 12.897 9.969 9.716 1.00 87.75 86 ARG A O 1
ATOM 632 N N . TYR A 1 87 ? 11.996 8.420 8.354 1.00 86.50 87 TYR A N 1
ATOM 633 C CA . TYR A 1 87 ? 10.770 9.155 8.053 1.00 86.50 87 TYR A CA 1
ATOM 634 C C . TYR A 1 87 ? 9.585 8.202 8.024 1.00 86.50 87 TYR A C 1
ATOM 636 O O . TYR A 1 87 ? 9.701 7.089 7.506 1.00 86.50 87 TYR A O 1
ATOM 644 N N . ASP A 1 88 ? 8.442 8.675 8.502 1.00 89.69 88 ASP A N 1
ATOM 645 C CA . ASP A 1 88 ? 7.215 7.889 8.539 1.00 89.69 88 ASP A CA 1
ATOM 646 C C . ASP A 1 88 ? 6.715 7.542 7.131 1.00 89.69 88 ASP A C 1
ATOM 648 O O . ASP A 1 88 ? 6.796 8.343 6.194 1.00 89.69 88 ASP A O 1
ATOM 652 N N . LEU A 1 89 ? 6.143 6.343 6.983 1.00 94.00 89 LEU A N 1
ATOM 653 C CA . LEU A 1 89 ? 5.335 6.009 5.814 1.00 94.00 89 LEU A CA 1
ATOM 654 C C . LEU A 1 89 ? 3.934 6.591 6.009 1.00 94.00 89 LEU A C 1
ATOM 656 O O . LEU A 1 89 ? 3.146 6.056 6.786 1.00 94.00 89 LEU A O 1
ATOM 660 N N . ARG A 1 90 ? 3.618 7.666 5.286 1.00 93.62 90 ARG A N 1
ATOM 661 C CA . ARG A 1 90 ? 2.298 8.302 5.313 1.00 93.62 90 ARG A CA 1
ATOM 662 C C . ARG A 1 90 ? 1.536 8.014 4.023 1.00 93.62 90 ARG A C 1
ATOM 664 O O . ARG A 1 90 ? 2.022 8.311 2.936 1.00 93.62 90 ARG A O 1
ATOM 671 N N . LEU A 1 91 ? 0.330 7.468 4.162 1.00 94.75 91 LEU A N 1
ATOM 672 C CA . LEU A 1 91 ? -0.652 7.350 3.086 1.00 94.75 91 LEU A CA 1
ATOM 673 C C . LEU A 1 91 ? -1.755 8.370 3.359 1.00 94.75 91 LEU A C 1
ATOM 675 O O . LEU A 1 91 ? -2.413 8.297 4.394 1.00 94.75 91 LEU A O 1
ATOM 679 N N . GLU A 1 92 ? -1.929 9.347 2.472 1.00 94.38 92 GLU A N 1
ATOM 680 C CA . GLU A 1 92 ? -2.897 10.422 2.678 1.00 94.38 92 GLU A CA 1
ATOM 681 C C . GLU A 1 92 ? -3.635 10.816 1.403 1.00 94.38 92 GLU A C 1
ATOM 683 O O . GLU A 1 92 ? -3.111 10.722 0.294 1.00 94.38 92 GLU A O 1
ATOM 688 N N . SER A 1 93 ? -4.857 11.307 1.594 1.00 94.12 93 SER A N 1
ATOM 689 C CA . SER A 1 93 ? -5.704 11.865 0.548 1.00 94.12 93 SER A CA 1
ATOM 690 C C . SER A 1 93 ? -6.381 13.118 1.111 1.00 94.12 93 SER A C 1
ATOM 692 O O . SER A 1 93 ? -7.446 13.022 1.709 1.00 94.12 93 SER A O 1
ATOM 694 N N . PRO A 1 94 ? -5.759 14.308 1.004 1.00 91.06 94 PRO A N 1
ATOM 695 C CA . PRO A 1 94 ? -6.214 15.500 1.730 1.00 91.06 94 PRO A CA 1
ATOM 696 C C . PRO A 1 94 ? -7.641 15.962 1.409 1.00 91.06 94 PRO A C 1
ATOM 698 O O . PRO A 1 94 ? -8.263 16.642 2.217 1.00 91.06 94 PRO A O 1
ATOM 701 N N . LEU A 1 95 ? -8.140 15.636 0.215 1.00 92.94 95 LEU A N 1
ATOM 702 C CA . LEU A 1 95 ? -9.440 16.093 -0.288 1.00 92.94 95 LEU A CA 1
ATOM 703 C C . LEU A 1 95 ? -10.407 14.947 -0.595 1.00 92.94 95 LEU A C 1
ATOM 705 O O . LEU A 1 95 ? -11.516 15.194 -1.062 1.00 92.94 95 LEU A O 1
ATOM 709 N N . LYS A 1 96 ? -9.966 13.700 -0.436 1.00 94.38 96 LYS A N 1
ATOM 710 C CA . LYS A 1 96 ? -10.731 12.511 -0.812 1.00 94.38 96 LYS A CA 1
ATOM 711 C C . LYS A 1 96 ? -10.459 11.402 0.202 1.00 94.38 96 LYS A C 1
ATOM 713 O O . LYS A 1 96 ? -10.039 11.648 1.324 1.00 94.38 96 LYS A O 1
ATOM 718 N N . GLU A 1 97 ? -10.717 10.172 -0.201 1.00 94.62 97 GLU A N 1
ATOM 719 C CA . GLU A 1 97 ? -10.538 8.984 0.615 1.00 94.62 97 GLU A CA 1
ATOM 720 C C . GLU A 1 97 ? -9.188 8.301 0.369 1.00 94.62 97 GLU A C 1
ATOM 722 O O . GLU A 1 97 ? -8.581 8.431 -0.700 1.00 94.62 97 GLU A O 1
ATOM 727 N N . VAL A 1 98 ? -8.744 7.553 1.379 1.00 96.38 98 VAL A N 1
ATOM 728 C CA . VAL A 1 98 ? -7.756 6.477 1.259 1.00 96.38 98 VAL A CA 1
ATOM 729 C C . VAL A 1 98 ? -8.518 5.176 1.485 1.00 96.38 98 VAL A C 1
ATOM 731 O O . VAL A 1 98 ? -9.115 4.998 2.543 1.00 96.38 98 VAL A O 1
ATOM 734 N N . ASN A 1 99 ? -8.511 4.284 0.496 1.00 95.94 99 ASN A N 1
ATOM 735 C CA . ASN A 1 99 ? -9.257 3.030 0.539 1.00 95.94 99 ASN A CA 1
ATOM 736 C C . ASN A 1 99 ? -8.286 1.839 0.554 1.00 95.94 99 ASN A C 1
ATOM 738 O O . ASN A 1 99 ? -7.402 1.752 -0.300 1.00 95.94 99 ASN A O 1
ATOM 742 N N . VAL A 1 100 ? -8.437 0.943 1.532 1.00 96.06 100 VAL A N 1
ATOM 743 C CA . VAL A 1 100 ? -7.635 -0.278 1.675 1.00 96.06 100 VAL A CA 1
ATOM 744 C C . VAL A 1 100 ? -8.577 -1.468 1.569 1.00 96.06 100 VAL A C 1
ATOM 746 O O . VAL A 1 100 ? -9.439 -1.655 2.422 1.00 96.06 100 VAL A O 1
ATOM 749 N N . GLN A 1 101 ? -8.407 -2.267 0.517 1.00 96.00 101 GLN A N 1
ATOM 750 C CA . GLN A 1 101 ? -9.233 -3.440 0.235 1.00 96.00 101 GLN A CA 1
ATOM 751 C C . GLN A 1 101 ? -8.341 -4.656 0.025 1.00 96.00 101 GLN A C 1
ATOM 753 O O . GLN A 1 101 ? -7.235 -4.544 -0.507 1.00 96.00 101 GLN A O 1
ATOM 758 N N . SER A 1 102 ? -8.839 -5.820 0.423 1.00 94.88 102 SER A N 1
ATOM 759 C CA . SER A 1 102 ? -8.175 -7.104 0.228 1.00 94.88 102 SER A CA 1
ATOM 760 C C . SER A 1 102 ? -9.222 -8.160 -0.103 1.00 94.88 102 SER A C 1
ATOM 762 O O . SER A 1 102 ? -10.345 -8.097 0.390 1.00 94.88 102 SER A O 1
ATOM 764 N N . ALA A 1 103 ? -8.851 -9.127 -0.943 1.00 93.56 103 ALA A N 1
ATOM 765 C CA . ALA A 1 103 ? -9.650 -10.336 -1.148 1.00 93.56 103 ALA A CA 1
ATOM 766 C C . ALA A 1 103 ? -9.508 -11.327 0.024 1.00 93.56 103 ALA A C 1
ATOM 768 O O . ALA A 1 103 ? -10.316 -12.241 0.155 1.00 93.56 103 ALA A O 1
ATOM 769 N N . GLY A 1 104 ? -8.465 -11.162 0.844 1.00 93.00 104 GLY A N 1
ATOM 770 C CA . GLY A 1 104 ? -8.257 -11.899 2.086 1.00 93.00 104 GLY A CA 1
ATOM 771 C C . GLY A 1 104 ? -8.173 -10.940 3.269 1.00 93.00 104 GLY A C 1
ATOM 772 O O . GLY A 1 104 ? -8.827 -9.899 3.291 1.00 93.00 104 GLY A O 1
ATOM 773 N N . ASP A 1 105 ? -7.321 -11.266 4.232 1.00 92.50 105 ASP A N 1
ATOM 774 C CA . ASP A 1 105 ? -7.226 -10.496 5.469 1.00 92.50 105 ASP A CA 1
ATOM 775 C C . ASP A 1 105 ? -6.509 -9.150 5.284 1.00 92.50 105 ASP A C 1
ATOM 777 O O . ASP A 1 105 ? -5.618 -8.991 4.441 1.00 92.50 105 ASP A O 1
ATOM 781 N N . VAL A 1 106 ? -6.877 -8.184 6.129 1.00 95.62 106 VAL A N 1
ATOM 782 C CA . VAL A 1 106 ? -6.129 -6.942 6.358 1.00 95.62 106 VAL A CA 1
ATOM 783 C C . VAL A 1 106 ? -5.700 -6.921 7.823 1.00 95.62 106 VAL A C 1
ATOM 785 O O . VAL A 1 106 ? -6.526 -6.749 8.716 1.00 95.62 106 VAL A O 1
ATOM 788 N N . LEU A 1 107 ? -4.400 -7.092 8.074 1.00 95.56 107 LEU A N 1
ATOM 789 C CA . LEU A 1 107 ? -3.821 -7.009 9.416 1.00 95.56 107 LEU A CA 1
ATOM 790 C C . LEU A 1 107 ? -3.273 -5.602 9.669 1.00 95.56 107 LEU A C 1
ATOM 792 O O . LEU A 1 107 ? -2.357 -5.154 8.981 1.00 95.56 107 LEU A O 1
ATOM 796 N N . VAL A 1 108 ? -3.799 -4.931 10.695 1.00 95.56 108 VAL A N 1
ATOM 797 C CA . VAL A 1 108 ? -3.251 -3.672 11.213 1.00 95.56 108 VAL A CA 1
ATOM 798 C C . VAL A 1 108 ? -2.633 -3.953 12.578 1.00 95.56 108 VAL A C 1
ATOM 800 O O . VAL A 1 108 ? -3.346 -4.221 13.543 1.00 95.56 108 VAL A O 1
ATOM 803 N N . GLU A 1 109 ? -1.304 -3.908 12.658 1.00 94.50 109 GLU A N 1
ATOM 804 C CA . GLU A 1 109 ? -0.546 -4.190 13.881 1.00 94.50 109 GLU A CA 1
ATOM 805 C C . GLU A 1 109 ? 0.395 -3.036 14.254 1.00 94.50 109 GLU A C 1
ATOM 807 O O . GLU A 1 109 ? 0.942 -2.349 13.392 1.00 94.50 109 GLU A O 1
ATOM 812 N N . SER A 1 110 ? 0.620 -2.848 15.556 1.00 94.00 110 SER A N 1
ATOM 813 C CA . SER A 1 110 ? 1.667 -1.973 16.093 1.00 94.00 110 SER A CA 1
ATOM 814 C C . SER A 1 110 ? 2.550 -2.784 17.035 1.00 94.00 110 SER A C 1
ATOM 816 O O . SER A 1 110 ? 2.053 -3.408 17.969 1.00 94.00 110 SER A O 1
ATOM 818 N N . LYS A 1 111 ? 3.864 -2.808 16.775 1.00 90.56 111 LYS A N 1
ATOM 819 C CA . LYS A 1 111 ? 4.818 -3.656 17.517 1.00 90.56 111 LYS A CA 1
ATOM 820 C C . LYS A 1 111 ? 5.318 -3.043 18.820 1.00 90.56 111 LYS A C 1
ATOM 822 O O . LYS A 1 111 ? 5.826 -3.771 19.666 1.00 90.56 111 LYS A O 1
ATOM 827 N N . THR A 1 112 ? 5.248 -1.724 18.954 1.00 87.75 112 THR A N 1
ATOM 828 C CA . THR A 1 112 ? 5.906 -0.998 20.052 1.00 87.75 112 THR A CA 1
ATOM 829 C C . THR A 1 112 ? 4.968 -0.086 20.820 1.00 87.75 112 THR A C 1
ATOM 831 O O . THR A 1 112 ? 5.179 0.114 22.010 1.00 87.75 112 THR A O 1
ATOM 834 N N . GLU A 1 113 ? 3.966 0.487 20.154 1.00 85.12 113 GLU A N 1
ATOM 835 C CA . GLU A 1 113 ? 3.154 1.550 20.734 1.00 85.12 113 GLU A CA 1
ATOM 836 C C . GLU A 1 113 ? 1.661 1.209 20.682 1.00 85.12 113 GLU A C 1
ATOM 838 O O . GLU A 1 113 ? 1.194 0.315 21.378 1.00 85.12 113 GLU A O 1
ATOM 843 N N . HIS A 1 114 ? 0.891 1.953 19.895 1.00 91.50 114 HIS A N 1
ATOM 844 C CA . HIS A 1 114 ? -0.559 1.894 19.879 1.00 91.50 114 HIS A CA 1
ATOM 845 C C . HIS A 1 114 ? -1.076 2.164 18.466 1.00 91.50 114 HIS A C 1
ATOM 847 O O . HIS A 1 114 ? -0.351 2.668 17.606 1.00 91.50 114 HIS A O 1
ATOM 853 N N . ILE A 1 115 ? -2.333 1.801 18.223 1.00 94.88 115 ILE A N 1
ATOM 854 C CA . ILE A 1 115 ? -3.073 2.158 17.012 1.00 94.88 115 ILE A CA 1
ATOM 855 C C . ILE A 1 115 ? -4.073 3.240 17.419 1.00 94.88 115 ILE A C 1
ATOM 857 O O . ILE A 1 115 ? -4.893 3.019 18.307 1.00 94.88 115 ILE A O 1
ATOM 861 N N . ASN A 1 116 ? -3.999 4.411 16.784 1.00 94.38 116 ASN A N 1
ATOM 862 C CA . ASN A 1 116 ? -4.962 5.492 16.987 1.00 94.38 116 ASN A CA 1
ATOM 863 C C . ASN A 1 116 ? -5.902 5.584 15.793 1.00 94.38 116 ASN A C 1
ATOM 865 O O . ASN A 1 116 ? -5.451 5.821 14.674 1.00 94.38 116 ASN A O 1
ATOM 869 N N . VAL A 1 117 ? -7.203 5.511 16.053 1.00 95.69 117 VAL A N 1
ATOM 870 C CA . VAL A 1 117 ? -8.240 5.838 15.075 1.00 95.69 117 VAL A CA 1
ATOM 871 C C . VAL A 1 117 ? -8.953 7.088 15.570 1.00 95.69 117 VAL A C 1
ATOM 873 O O . VAL A 1 117 ? -9.458 7.117 16.689 1.00 95.69 117 VAL A O 1
ATOM 876 N N . LYS A 1 118 ? -8.941 8.149 14.762 1.00 94.50 118 LYS A N 1
ATOM 877 C CA . LYS A 1 118 ? -9.581 9.430 15.076 1.00 94.50 118 LYS A CA 1
ATOM 878 C C . LYS A 1 118 ? -10.455 9.836 13.899 1.00 94.50 118 LYS A C 1
ATOM 880 O O . LYS A 1 118 ? -10.006 9.770 12.759 1.00 94.50 118 LYS A O 1
ATOM 885 N N . SER A 1 119 ? -11.670 10.279 14.188 1.00 94.00 119 SER A N 1
ATOM 886 C CA . SER A 1 119 ? -12.603 10.840 13.213 1.00 94.00 119 SER A CA 1
ATOM 887 C C . SER A 1 119 ? -13.252 12.077 13.819 1.00 94.00 119 SER A C 1
ATOM 889 O O . SER A 1 119 ? -13.393 12.162 15.038 1.00 94.00 119 SER A O 1
ATOM 891 N N . VAL A 1 120 ? -13.595 13.048 12.974 1.00 93.50 120 VAL A N 1
ATOM 892 C CA . VAL A 1 120 ? -14.361 14.235 13.391 1.00 93.50 120 VAL A CA 1
ATOM 893 C C . VAL A 1 120 ? -15.845 13.901 13.526 1.00 93.50 120 VAL A C 1
ATOM 895 O O . VAL A 1 120 ? -16.521 14.469 14.373 1.00 93.50 120 VAL A O 1
ATOM 898 N N . ASP A 1 121 ? -16.329 12.993 12.684 1.00 93.62 121 ASP A N 1
ATOM 899 C CA . ASP A 1 121 ? -17.734 12.616 12.599 1.00 93.62 121 ASP A CA 1
ATOM 900 C C . ASP A 1 121 ? -17.904 11.189 13.131 1.00 93.62 121 ASP A C 1
ATOM 902 O O . ASP A 1 121 ? -18.081 10.980 14.329 1.00 93.62 121 ASP A O 1
ATOM 906 N N . THR A 1 122 ? -17.754 10.194 12.256 1.00 91.62 122 THR A N 1
ATOM 907 C CA . THR A 1 122 ? -18.102 8.810 12.574 1.00 91.62 122 THR A CA 1
ATOM 908 C C . THR A 1 122 ? -16.923 7.865 12.335 1.00 91.62 122 THR A C 1
ATOM 910 O O . THR A 1 122 ? -16.121 8.060 11.416 1.00 91.62 122 THR A O 1
ATOM 913 N N . VAL A 1 123 ? -16.816 6.825 13.170 1.00 95.19 123 VAL A N 1
ATOM 914 C CA . VAL A 1 123 ? -15.983 5.634 12.939 1.00 95.19 123 VAL A CA 1
ATOM 915 C C . VAL A 1 123 ? -16.916 4.430 12.843 1.00 95.19 123 VAL A C 1
ATOM 917 O O . VAL A 1 123 ? -17.535 4.054 13.833 1.00 95.19 123 VAL A O 1
ATOM 920 N N . ASN A 1 124 ? -17.007 3.819 11.662 1.00 94.19 124 ASN A N 1
ATOM 921 C CA . ASN A 1 124 ? -17.830 2.631 11.438 1.00 94.19 124 ASN A CA 1
ATOM 922 C C . ASN A 1 124 ? -16.981 1.360 11.561 1.00 94.19 124 ASN A C 1
ATOM 924 O O . ASN A 1 124 ? -15.992 1.205 10.847 1.00 94.19 124 ASN A O 1
ATOM 928 N N . ILE A 1 125 ? -17.391 0.439 12.434 1.00 94.44 125 ILE A N 1
ATOM 929 C CA . ILE A 1 125 ? -16.820 -0.908 12.564 1.00 94.44 125 ILE A CA 1
ATOM 930 C C . ILE A 1 125 ? -17.979 -1.881 12.362 1.00 94.44 125 ILE A C 1
ATOM 932 O O . ILE A 1 125 ? -18.857 -1.980 13.214 1.00 94.44 125 ILE A O 1
ATOM 936 N N . ILE A 1 126 ? -18.011 -2.555 11.213 1.00 92.56 126 ILE A N 1
ATOM 937 C CA . ILE A 1 126 ? -19.139 -3.393 10.791 1.00 92.56 126 ILE A CA 1
ATOM 938 C C . ILE A 1 126 ? -18.608 -4.773 10.409 1.00 92.56 126 ILE A C 1
ATOM 940 O O . ILE A 1 126 ? -17.624 -4.883 9.680 1.00 92.56 126 ILE A O 1
ATOM 944 N N . SER A 1 127 ? -19.282 -5.822 10.874 1.00 91.81 127 SER A N 1
ATOM 945 C CA . SER A 1 127 ? -19.117 -7.188 10.378 1.00 91.81 127 SER A CA 1
ATOM 946 C C . SER A 1 127 ? -20.455 -7.641 9.802 1.00 91.81 127 SER A C 1
ATOM 948 O O . SER A 1 127 ? -21.461 -7.544 10.495 1.00 91.81 127 SER A O 1
ATOM 950 N N . GLN A 1 128 ? -20.478 -8.057 8.532 1.00 90.06 128 GLN A N 1
ATOM 951 C CA . GLN A 1 128 ? -21.722 -8.423 7.838 1.00 90.06 128 GLN A CA 1
ATOM 952 C C . GLN A 1 128 ? -22.239 -9.794 8.290 1.00 90.06 128 GLN A C 1
ATOM 954 O O . GLN A 1 128 ? -23.372 -9.897 8.740 1.00 90.06 128 GLN A O 1
ATOM 959 N N . ASP A 1 129 ? -21.377 -10.812 8.247 1.00 88.75 129 ASP A N 1
ATOM 960 C CA . ASP A 1 129 ? -21.727 -12.197 8.608 1.00 88.75 129 ASP A CA 1
ATOM 961 C C . ASP A 1 129 ? -20.922 -12.725 9.809 1.00 88.75 129 ASP A C 1
ATOM 963 O O . ASP A 1 129 ? -21.027 -13.892 10.188 1.00 88.75 129 ASP A O 1
ATOM 967 N N . GLY A 1 130 ? -20.040 -11.893 10.365 1.00 85.06 130 GLY A N 1
ATOM 968 C CA . GLY A 1 130 ? -18.999 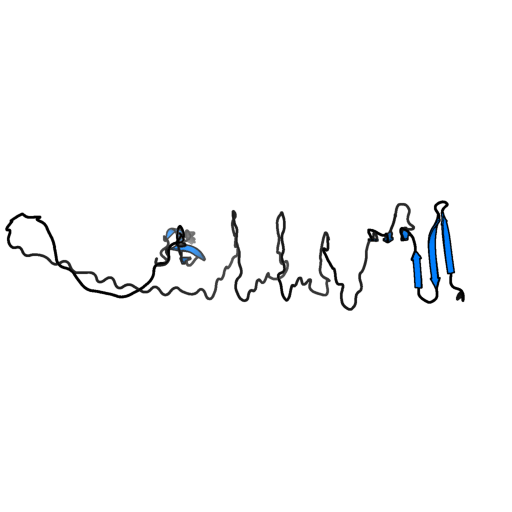-12.319 11.292 1.00 85.06 130 GLY A CA 1
ATOM 969 C C . GLY A 1 130 ? -19.129 -11.737 12.694 1.00 85.06 130 GLY A C 1
ATOM 970 O O . GLY A 1 130 ? -20.176 -11.276 13.139 1.00 85.06 130 GLY A O 1
ATOM 971 N N . MET A 1 131 ? -18.010 -11.779 13.412 1.00 85.00 131 MET A N 1
ATOM 972 C CA . MET A 1 131 ? -17.898 -11.316 14.789 1.00 85.00 131 MET A CA 1
ATOM 973 C C . MET A 1 131 ? -16.905 -10.163 14.871 1.00 85.00 131 MET A C 1
ATOM 975 O O . MET A 1 131 ? -15.789 -10.260 14.364 1.00 85.00 131 MET A O 1
ATOM 979 N N . ILE A 1 132 ? -17.285 -9.103 15.581 1.00 89.44 132 ILE A N 1
ATOM 980 C CA . ILE A 1 132 ? -16.346 -8.084 16.052 1.00 89.44 132 ILE A CA 1
ATOM 981 C C . ILE A 1 132 ? -15.881 -8.517 17.443 1.00 89.44 132 ILE A C 1
ATOM 983 O O . ILE A 1 132 ? -16.676 -8.554 18.380 1.00 89.44 132 ILE A O 1
ATOM 987 N N . SER A 1 133 ? -14.600 -8.863 17.579 1.00 84.62 133 SER A N 1
ATOM 988 C CA . SER A 1 133 ? -14.008 -9.266 18.858 1.00 84.62 133 SER A CA 1
ATOM 989 C C . SER A 1 133 ? -13.086 -8.176 19.389 1.00 84.62 133 SER A C 1
ATOM 991 O O . SER A 1 133 ? -12.098 -7.816 18.750 1.00 84.62 133 SER A O 1
ATOM 993 N N . LEU A 1 134 ? -13.406 -7.659 20.575 1.00 90.25 134 LEU A N 1
ATOM 994 C CA . LEU A 1 134 ? -12.593 -6.691 21.305 1.00 90.25 134 LEU A CA 1
ATOM 995 C C . LEU A 1 134 ? -12.088 -7.359 22.584 1.00 90.25 134 LEU A C 1
ATOM 997 O O . LEU A 1 134 ? -12.799 -7.431 23.583 1.00 90.25 134 LEU A O 1
ATOM 1001 N N . SER A 1 135 ? -10.861 -7.875 22.548 1.00 81.94 135 SER A N 1
ATOM 1002 C CA . SER A 1 135 ? -10.235 -8.529 23.698 1.00 81.94 135 SER A CA 1
ATOM 1003 C C . SER A 1 135 ? -9.202 -7.602 24.331 1.00 81.94 135 SER A C 1
ATOM 1005 O O . SER A 1 135 ? -8.190 -7.269 23.720 1.00 81.94 135 SER A O 1
ATOM 1007 N N . SER A 1 136 ? -9.470 -7.150 25.554 1.00 81.88 136 SER A N 1
ATOM 1008 C CA . SER A 1 136 ? -8.567 -6.291 26.319 1.00 81.88 136 SER A CA 1
ATOM 1009 C C . SER A 1 136 ? -8.799 -6.482 27.815 1.00 81.88 136 SER A C 1
ATOM 1011 O O . SER A 1 136 ? -9.898 -6.827 28.239 1.00 81.88 136 SER A O 1
ATOM 1013 N N . HIS A 1 137 ? -7.775 -6.198 28.623 1.00 77.81 137 HIS A N 1
ATOM 1014 C CA . HIS A 1 137 ? -7.911 -6.143 30.084 1.00 77.81 137 HIS A CA 1
ATOM 1015 C C . HIS A 1 137 ? -8.774 -4.954 30.530 1.00 77.81 137 HIS A C 1
ATOM 1017 O O . HIS A 1 137 ? -9.374 -4.981 31.600 1.00 77.81 137 HIS A O 1
ATOM 1023 N N . LYS A 1 138 ? -8.819 -3.892 29.717 1.00 74.88 138 LYS A N 1
ATOM 1024 C CA . LYS A 1 138 ? -9.634 -2.703 29.956 1.00 74.88 138 LYS A CA 1
ATOM 1025 C C . LYS A 1 138 ? -10.217 -2.213 28.636 1.00 74.88 138 LYS A C 1
ATOM 1027 O O . LYS A 1 138 ? -9.476 -1.958 27.687 1.00 74.88 138 LYS A O 1
ATOM 1032 N N . LEU A 1 139 ? -11.534 -2.044 28.610 1.00 82.81 139 LEU A N 1
ATOM 1033 C CA . LEU A 1 139 ? -12.268 -1.371 27.545 1.00 82.81 139 LEU A CA 1
ATOM 1034 C C . LEU A 1 139 ? -12.954 -0.144 28.149 1.00 82.81 139 LEU A C 1
ATOM 1036 O O . LEU A 1 139 ? -13.525 -0.227 29.234 1.00 82.81 139 LEU A O 1
ATOM 1040 N N . GLU A 1 140 ? -12.854 1.002 27.483 1.00 76.12 140 GLU A N 1
ATOM 1041 C CA . GLU A 1 140 ? -13.386 2.267 27.982 1.00 76.12 140 GLU A CA 1
ATOM 1042 C C . GLU A 1 140 ? -14.175 2.964 26.872 1.00 76.12 140 GLU A C 1
ATOM 1044 O O . GLU A 1 140 ? -13.647 3.195 25.787 1.00 76.12 140 GLU A O 1
ATOM 1049 N N . ILE A 1 141 ? -15.434 3.295 27.159 1.00 84.69 141 ILE A N 1
ATOM 1050 C CA . ILE A 1 141 ? -16.318 4.063 26.280 1.00 84.69 141 ILE A CA 1
ATOM 1051 C C . ILE A 1 141 ? -16.771 5.278 27.090 1.00 84.69 141 ILE A C 1
ATOM 1053 O O . ILE A 1 141 ? -17.385 5.121 28.146 1.00 84.69 141 ILE A O 1
ATOM 1057 N N . LYS A 1 142 ? -16.389 6.478 26.650 1.00 74.56 142 LYS A N 1
ATOM 1058 C CA . LYS A 1 142 ? -16.639 7.738 27.369 1.00 74.56 142 LYS A CA 1
ATOM 1059 C C . LYS A 1 142 ? -17.728 8.547 26.695 1.00 74.56 142 LYS A C 1
ATOM 1061 O O . LYS A 1 142 ? -18.022 8.331 25.525 1.00 74.56 142 LYS A O 1
ATOM 1066 N N . ASP A 1 143 ? -18.280 9.484 27.462 1.00 79.06 143 ASP A N 1
ATOM 1067 C CA . ASP A 1 143 ? -19.176 10.533 26.971 1.00 79.06 143 ASP A CA 1
ATOM 1068 C C . ASP A 1 143 ? -20.412 9.991 26.236 1.00 79.06 143 ASP A C 1
ATOM 1070 O O . ASP A 1 143 ? -20.966 10.640 25.349 1.00 79.06 143 ASP A O 1
ATOM 1074 N N . LEU A 1 144 ? -20.862 8.793 26.628 1.00 74.62 144 LEU A N 1
ATOM 1075 C CA . LEU A 1 144 ? -22.101 8.218 26.124 1.00 74.62 144 LEU A CA 1
ATOM 1076 C C . LEU A 1 144 ? -23.279 9.102 26.559 1.00 74.62 144 LEU A C 1
ATOM 1078 O O . LEU A 1 144 ? -23.435 9.348 27.762 1.00 74.62 144 LEU A O 1
ATOM 1082 N N . PRO A 1 145 ? -24.115 9.578 25.618 1.00 60.66 145 PRO A N 1
ATOM 1083 C CA . PRO A 1 145 ? -25.305 10.330 25.970 1.00 60.66 145 PRO A CA 1
ATOM 1084 C C . PRO A 1 145 ? -26.248 9.426 26.764 1.00 60.66 145 PRO A C 1
ATOM 1086 O O . PRO A 1 145 ? -26.613 8.337 26.327 1.00 60.66 145 PRO A O 1
ATOM 1089 N N . ILE A 1 146 ? -26.643 9.881 27.949 1.00 59.44 146 ILE A N 1
ATOM 1090 C CA . ILE A 1 146 ? -27.624 9.181 28.774 1.00 59.44 146 ILE A CA 1
ATOM 1091 C C . ILE A 1 146 ? -29.004 9.606 28.281 1.00 59.44 146 ILE A C 1
ATOM 1093 O O . ILE A 1 146 ? -29.348 10.790 28.342 1.00 59.44 146 ILE A O 1
ATOM 1097 N N . ALA A 1 147 ? -29.798 8.654 27.795 1.00 53.50 147 ALA A N 1
ATOM 1098 C CA . ALA A 1 147 ? -31.197 8.909 27.489 1.00 53.50 147 ALA A CA 1
ATOM 1099 C C . ALA A 1 147 ? -31.926 9.298 28.786 1.00 53.50 147 ALA A C 1
ATOM 1101 O O . ALA A 1 147 ? -31.948 8.547 29.762 1.00 53.50 147 ALA A O 1
ATOM 1102 N N . ALA A 1 148 ? -32.495 10.503 28.826 1.00 52.75 148 ALA A N 1
ATOM 1103 C CA . ALA A 1 148 ? -33.303 10.931 29.958 1.00 52.75 148 ALA A CA 1
ATOM 1104 C C . ALA A 1 148 ? -34.663 10.224 29.891 1.00 52.75 148 ALA A C 1
ATOM 1106 O O . ALA A 1 148 ? -35.540 10.642 29.134 1.00 52.75 148 ALA A O 1
ATOM 1107 N N . MET A 1 149 ? -34.854 9.176 30.697 1.00 49.81 149 MET A N 1
ATOM 1108 C CA . MET A 1 149 ? -36.171 8.562 30.863 1.00 49.81 149 MET A CA 1
ATOM 1109 C C . MET A 1 149 ? -37.147 9.595 31.435 1.00 49.81 149 MET A C 1
ATOM 1111 O O . MET A 1 149 ? -36.995 10.081 32.561 1.00 49.81 149 MET A O 1
ATOM 1115 N N . ARG A 1 150 ? -38.183 9.943 30.665 1.00 44.94 150 ARG A N 1
ATOM 1116 C CA . ARG A 1 150 ? -39.333 10.678 31.197 1.00 44.94 150 ARG A CA 1
ATOM 1117 C C . ARG A 1 150 ? -40.160 9.696 32.012 1.00 44.94 150 ARG A C 1
ATOM 1119 O O . ARG A 1 150 ? -40.953 8.948 31.458 1.00 44.94 150 ARG A O 1
ATOM 1126 N N . SER A 1 151 ? -40.005 9.717 33.334 1.00 54.28 151 SER A N 1
ATOM 1127 C CA . SER A 1 151 ? -40.863 8.941 34.229 1.00 54.28 151 SER A CA 1
ATOM 1128 C C . SER A 1 151 ? -42.333 9.321 34.000 1.00 54.28 151 SER A C 1
ATOM 1130 O O . SER A 1 151 ? -42.766 10.419 34.371 1.00 54.28 151 SER A O 1
ATOM 1132 N N . VAL A 1 152 ? -43.112 8.424 33.401 1.00 55.78 152 VAL A N 1
ATOM 1133 C CA . VAL A 1 152 ? -44.565 8.561 33.314 1.00 55.78 152 VAL A CA 1
ATOM 1134 C C . VAL A 1 152 ? -45.128 8.203 34.686 1.00 55.78 152 VAL A C 1
ATOM 1136 O O . VAL A 1 152 ? -45.055 7.060 35.131 1.00 55.78 152 VAL A O 1
ATOM 1139 N N . ARG A 1 153 ? -45.672 9.191 35.405 1.00 48.94 153 ARG A N 1
ATOM 1140 C CA . ARG A 1 153 ? -46.400 8.934 36.655 1.00 48.94 153 ARG A CA 1
ATOM 1141 C C . ARG A 1 153 ? -47.689 8.185 36.330 1.00 48.94 153 ARG A C 1
ATOM 1143 O O . ARG A 1 153 ? -48.671 8.798 35.919 1.00 48.94 153 ARG A O 1
ATOM 1150 N N . VAL A 1 154 ? -47.705 6.880 36.572 1.00 55.84 154 VAL A N 1
ATOM 1151 C CA . VAL A 1 154 ? -48.947 6.104 36.604 1.00 55.84 154 VAL A CA 1
ATOM 1152 C C . VAL A 1 154 ? -49.716 6.505 37.866 1.00 55.84 154 VAL A C 1
ATOM 1154 O O . VAL A 1 154 ? -49.298 6.204 38.985 1.00 55.84 154 VAL A O 1
ATOM 1157 N N . LYS A 1 155 ? -50.837 7.220 37.704 1.00 40.59 155 LYS A N 1
ATOM 1158 C CA . LYS A 1 155 ? -51.804 7.409 38.793 1.00 40.59 155 LYS A CA 1
ATOM 1159 C C . LYS A 1 155 ? -52.477 6.064 39.059 1.00 40.59 155 LYS A C 1
ATOM 1161 O O . LYS A 1 155 ? -53.207 5.553 38.217 1.00 40.59 155 LYS A O 1
ATOM 1166 N N . ARG A 1 156 ? -52.199 5.484 40.225 1.00 43.62 156 ARG A N 1
ATOM 1167 C CA . ARG A 1 156 ? -52.888 4.301 40.744 1.00 43.62 156 ARG A CA 1
ATOM 1168 C C . ARG A 1 156 ? -54.271 4.748 41.236 1.00 43.62 156 ARG A C 1
ATOM 1170 O O . ARG A 1 156 ? -54.335 5.519 42.188 1.00 43.62 156 ARG A O 1
ATOM 1177 N N . ASN A 1 157 ? -55.346 4.311 40.581 1.00 39.97 157 ASN A N 1
ATOM 1178 C CA . ASN A 1 157 ? -56.709 4.523 41.077 1.00 39.97 157 ASN A CA 1
ATOM 1179 C C . ASN A 1 157 ? -56.979 3.561 42.248 1.00 39.97 157 ASN A C 1
ATOM 1181 O O . ASN A 1 157 ? -56.620 2.384 42.175 1.00 39.97 157 ASN A O 1
ATOM 1185 N N . GLU A 1 158 ? -57.562 4.076 43.331 1.00 42.16 158 GLU A N 1
ATOM 1186 C CA . GLU A 1 158 ? -58.012 3.299 44.495 1.00 42.16 158 GLU A CA 1
ATOM 1187 C C . GLU A 1 158 ? -59.254 2.449 44.157 1.00 42.16 158 GLU A C 1
ATOM 1189 O O . GLU A 1 158 ? -60.014 2.814 43.257 1.00 42.16 158 GLU A O 1
ATOM 1194 N N . PRO A 1 159 ? -59.486 1.316 44.849 1.00 46.34 159 PRO A N 1
ATOM 1195 C CA . PRO A 1 159 ? -60.664 0.489 44.616 1.00 46.34 159 PRO A CA 1
ATOM 1196 C C . PRO A 1 159 ? -61.879 1.038 45.386 1.00 46.34 159 PRO A C 1
ATOM 1198 O O . PRO A 1 159 ? -61.923 0.963 46.613 1.00 46.34 159 PRO A O 1
ATOM 1201 N N . GLU A 1 160 ? -62.885 1.555 44.676 1.00 41.16 160 GLU A N 1
ATOM 1202 C CA . GLU A 1 160 ? -64.200 1.869 45.255 1.00 41.16 160 GLU A CA 1
ATOM 1203 C C . GLU A 1 160 ? -65.014 0.586 45.490 1.00 41.16 160 GLU A C 1
ATOM 1205 O O . GLU A 1 160 ? -65.230 -0.217 44.580 1.00 41.16 160 GLU A O 1
ATOM 1210 N N . GLN A 1 161 ? -65.488 0.409 46.726 1.00 38.03 161 GLN A N 1
ATOM 1211 C CA . GLN A 1 161 ? -66.485 -0.589 47.102 1.00 38.03 161 GLN A CA 1
ATOM 1212 C C . GLN A 1 161 ? -67.863 0.065 47.285 1.00 38.03 161 GLN A C 1
ATOM 1214 O O . GLN A 1 161 ? -68.013 0.954 48.114 1.00 38.03 161 GLN A O 1
ATOM 1219 N N . LEU A 1 162 ? -68.843 -0.509 46.572 1.00 36.31 162 LEU A N 1
ATOM 1220 C CA . LEU A 1 162 ? -70.266 -0.682 46.912 1.00 36.31 162 LEU A CA 1
ATOM 1221 C C . LEU A 1 162 ? -71.144 0.575 47.106 1.00 36.31 162 LEU A C 1
ATOM 1223 O O . LEU A 1 162 ? -71.047 1.252 48.121 1.00 36.31 162 LEU A O 1
ATOM 1227 N N . LEU A 1 163 ? -72.168 0.742 46.258 1.00 34.31 163 LEU A N 1
ATOM 1228 C CA . LEU A 1 163 ? -73.529 0.316 46.626 1.00 34.31 163 LEU A CA 1
ATOM 1229 C C . LEU A 1 163 ? -74.490 0.292 45.422 1.00 34.31 163 LEU A C 1
ATOM 1231 O O . LEU A 1 163 ? -74.388 1.072 44.480 1.00 34.31 163 LEU A O 1
ATOM 1235 N N . GLU A 1 164 ? -75.422 -0.646 45.519 1.00 34.34 164 GLU A N 1
ATOM 1236 C CA . GLU A 1 164 ? -76.535 -0.996 44.642 1.00 34.34 164 GLU A CA 1
ATOM 1237 C C . GLU A 1 164 ? -77.503 0.170 44.358 1.00 34.34 164 GLU A C 1
ATOM 1239 O O . GLU A 1 164 ? -77.698 1.036 45.210 1.00 34.34 164 GLU A O 1
ATOM 1244 N N . ASN A 1 165 ? -78.174 0.150 43.193 1.00 32.25 165 ASN A N 1
ATOM 1245 C CA . ASN A 1 165 ? -79.642 0.031 43.115 1.00 32.25 165 ASN A CA 1
ATOM 1246 C C . ASN A 1 165 ? -80.192 0.042 41.668 1.00 32.25 165 ASN A C 1
ATOM 1248 O O . ASN A 1 165 ? -79.945 0.961 40.894 1.00 32.25 165 ASN A O 1
ATOM 1252 N N . ASN A 1 166 ? -81.038 -0.966 41.416 1.00 33.62 166 ASN A N 1
ATOM 1253 C CA . ASN A 1 166 ? -82.249 -1.011 40.579 1.00 33.62 166 ASN A CA 1
ATOM 1254 C C . ASN A 1 166 ? -82.177 -0.958 39.039 1.00 33.62 166 ASN A C 1
ATOM 1256 O O . ASN A 1 166 ? -82.211 0.088 38.403 1.00 33.62 166 ASN A O 1
ATOM 1260 N N . VAL A 1 167 ? -82.198 -2.174 38.477 1.00 35.50 167 VAL A N 1
ATOM 1261 C CA . VAL A 1 167 ? -83.179 -2.735 37.518 1.00 35.50 167 VAL A CA 1
ATOM 1262 C C . VAL A 1 167 ? -84.289 -1.778 37.038 1.00 35.50 167 VAL A C 1
ATOM 1264 O O . VAL A 1 167 ? -85.115 -1.367 37.845 1.00 35.50 167 VAL A O 1
ATOM 1267 N N . GLU A 1 168 ? -84.373 -1.532 35.724 1.00 31.06 168 GLU A N 1
ATOM 1268 C CA . GLU A 1 168 ? -85.496 -1.987 34.879 1.00 31.06 168 GLU A CA 1
ATOM 1269 C C . GLU A 1 168 ? -85.210 -1.822 33.373 1.00 31.06 168 GLU A C 1
ATOM 1271 O O . GLU A 1 168 ? -84.536 -0.903 32.913 1.00 31.06 168 GLU A O 1
ATOM 1276 N N . ASP A 1 169 ? -85.705 -2.817 32.647 1.00 33.66 169 ASP A N 1
ATOM 1277 C CA . ASP A 1 169 ? -85.525 -3.202 31.250 1.00 33.66 169 ASP A CA 1
ATOM 1278 C C . ASP A 1 169 ? -86.601 -2.547 30.372 1.00 33.66 169 ASP A C 1
ATOM 1280 O O . ASP A 1 169 ? -87.750 -2.569 30.784 1.00 33.66 169 ASP A O 1
ATOM 1284 N N . TRP A 1 170 ? -86.262 -2.023 29.186 1.00 31.84 170 TRP A N 1
ATOM 1285 C CA . TRP A 1 170 ? -87.128 -2.049 27.992 1.00 31.84 170 TRP A CA 1
ATOM 1286 C C . TRP A 1 170 ? -86.278 -1.895 26.720 1.00 31.84 170 TRP A C 1
ATOM 1288 O O . TRP A 1 170 ? -85.551 -0.919 26.526 1.00 31.84 170 TRP A O 1
ATOM 1298 N N . GLN A 1 171 ? -86.392 -2.901 25.857 1.00 29.03 171 GLN A N 1
ATOM 1299 C CA . GLN A 1 171 ? -85.825 -2.997 24.513 1.00 29.03 171 GLN A CA 1
ATOM 1300 C C . GLN A 1 171 ? -86.504 -2.046 23.505 1.00 29.03 171 GLN A C 1
ATOM 1302 O O . GLN A 1 171 ? -87.539 -1.446 23.790 1.00 29.03 171 GLN A O 1
ATOM 1307 N N . THR A 1 172 ? -85.972 -2.074 22.271 1.00 31.80 172 THR A N 1
ATOM 1308 C CA . THR A 1 172 ? -86.520 -1.571 20.985 1.00 31.80 172 THR A CA 1
ATOM 1309 C C . THR A 1 172 ? -86.463 -0.044 20.792 1.00 31.80 172 THR A C 1
ATOM 1311 O O . THR A 1 172 ? -86.734 0.719 21.698 1.00 31.80 172 THR A O 1
ATOM 1314 N N . GLU A 1 173 ? -86.052 0.523 19.653 1.00 33.66 173 GLU A N 1
ATOM 1315 C CA . GLU A 1 173 ? -86.268 0.086 18.276 1.00 33.66 173 GLU A CA 1
ATOM 1316 C C . GLU A 1 173 ? -85.301 0.796 17.305 1.00 33.66 173 GLU A C 1
ATOM 1318 O O . GLU A 1 173 ? -85.104 2.010 17.363 1.00 33.66 173 GLU A O 1
ATOM 1323 N N . ILE A 1 174 ? -84.736 0.044 16.358 1.00 37.41 174 ILE A N 1
ATOM 1324 C CA . ILE A 1 174 ? -84.115 0.595 15.150 1.00 37.41 174 ILE A CA 1
ATOM 1325 C C . ILE A 1 174 ? -85.241 0.977 14.184 1.00 37.41 174 ILE A C 1
ATOM 1327 O O . ILE A 1 174 ? -85.897 0.091 13.637 1.00 37.41 174 ILE A O 1
ATOM 1331 N N . ARG A 1 175 ? -85.411 2.272 13.882 1.00 31.41 175 ARG A N 1
ATOM 1332 C CA . ARG A 1 175 ? -86.023 2.700 12.613 1.00 31.41 175 ARG A CA 1
ATOM 1333 C C . ARG A 1 175 ? -85.583 4.087 12.138 1.00 31.41 175 ARG A C 1
ATOM 1335 O O . ARG A 1 175 ? -85.978 5.112 12.669 1.00 31.41 175 ARG A O 1
ATOM 1342 N N . SER A 1 176 ? -84.799 4.047 11.064 1.00 30.28 176 SER A N 1
ATOM 1343 C CA . SER A 1 176 ? -84.978 4.800 9.815 1.00 30.28 176 SER A CA 1
ATOM 1344 C C . SER A 1 176 ? -85.223 6.322 9.836 1.00 30.28 176 SER A C 1
ATOM 1346 O O . SER A 1 176 ? -86.328 6.784 10.091 1.00 30.28 176 SER A O 1
ATOM 1348 N N . GLN A 1 177 ? -84.241 6.995 9.225 1.00 34.78 177 GLN A N 1
ATOM 1349 C CA . GLN A 1 177 ? -84.370 7.853 8.034 1.00 34.78 177 GLN A CA 1
ATOM 1350 C C . GLN A 1 177 ? -84.513 9.382 8.180 1.00 34.78 177 GLN A C 1
ATOM 1352 O O . GLN A 1 177 ? -85.518 9.916 8.620 1.00 34.78 177 GLN A O 1
ATOM 1357 N N . MET A 1 178 ? -83.506 10.021 7.566 1.00 27.30 178 MET A N 1
ATOM 1358 C CA . MET A 1 178 ? -83.598 11.067 6.535 1.00 27.30 178 MET A CA 1
ATOM 1359 C C . MET A 1 178 ? -84.025 12.484 6.936 1.00 27.30 178 MET A C 1
ATOM 1361 O O . MET A 1 178 ? -85.201 12.798 7.046 1.00 27.30 178 MET A O 1
ATOM 1365 N N . GLY A 1 179 ? -83.031 13.375 6.852 1.00 27.28 179 GLY A N 1
ATOM 1366 C CA . GLY A 1 179 ? -83.097 14.494 5.911 1.00 27.28 179 GLY A CA 1
ATOM 1367 C C . GLY A 1 179 ? -83.235 15.878 6.537 1.00 27.28 179 GLY A C 1
ATOM 1368 O O . GLY A 1 179 ? -84.318 16.242 6.972 1.00 27.28 179 GLY A O 1
ATOM 1369 N N . GLN A 1 180 ? -82.173 16.687 6.456 1.00 30.72 180 GLN A N 1
ATOM 1370 C CA . GLN A 1 180 ? -82.096 17.834 5.532 1.00 30.72 180 GLN A CA 1
ATOM 1371 C C . GLN A 1 180 ? -80.780 18.615 5.732 1.00 30.72 180 GLN A C 1
ATOM 1373 O O . GLN A 1 180 ? -80.575 19.304 6.725 1.00 30.72 180 GLN A O 1
ATOM 1378 N N . ASP A 1 181 ? -79.902 18.467 4.739 1.00 28.72 181 ASP A N 1
ATOM 1379 C CA . ASP A 1 181 ? -78.876 19.420 4.270 1.00 28.72 181 ASP A CA 1
ATOM 1380 C C . ASP A 1 181 ? -79.548 20.743 3.781 1.00 28.72 181 ASP A C 1
ATOM 1382 O O . ASP A 1 181 ? -80.777 20.715 3.642 1.00 28.72 181 ASP A O 1
ATOM 1386 N N . PRO A 1 182 ? -78.862 21.855 3.379 1.00 48.06 182 PRO A N 1
ATOM 1387 C CA . PRO A 1 182 ? -77.429 22.002 3.039 1.00 48.06 182 PRO A CA 1
ATOM 1388 C C . PRO A 1 182 ? -76.765 23.379 3.366 1.00 48.06 182 PRO A C 1
ATOM 1390 O O . PRO A 1 182 ? -77.404 24.314 3.840 1.00 48.06 182 PRO A O 1
ATOM 1393 N N . MET A 1 183 ? -75.493 23.506 2.936 1.00 27.62 183 MET A N 1
ATOM 1394 C CA . MET A 1 183 ? -74.759 24.678 2.380 1.00 27.62 183 MET A CA 1
ATOM 1395 C C . MET A 1 183 ? -73.517 25.091 3.187 1.00 27.62 183 MET A C 1
ATOM 1397 O O . MET A 1 183 ? -73.604 25.287 4.387 1.00 27.62 183 MET A O 1
ATOM 1401 N N . ARG A 1 184 ? -72.343 25.384 2.611 1.00 32.28 184 ARG A N 1
ATOM 1402 C CA . ARG A 1 184 ? -71.738 25.248 1.267 1.00 32.28 184 ARG A CA 1
ATOM 1403 C C . ARG A 1 184 ? -70.297 25.796 1.408 1.00 32.28 184 ARG A C 1
ATOM 1405 O O . ARG A 1 184 ? -70.155 26.849 2.017 1.00 32.28 184 ARG A O 1
ATOM 1412 N N . LEU A 1 185 ? -69.335 25.184 0.700 1.00 29.95 185 LEU A N 1
ATOM 1413 C CA . LEU A 1 185 ? -68.063 25.757 0.181 1.00 29.95 185 LEU A CA 1
ATOM 1414 C C . LEU A 1 185 ? -66.985 26.126 1.239 1.00 29.95 185 LEU A C 1
ATOM 1416 O O . LEU A 1 185 ? -67.308 26.634 2.299 1.00 29.95 185 LEU A O 1
ATOM 1420 N N . VAL A 1 186 ? -65.676 25.924 1.039 1.00 33.38 186 VAL A N 1
ATOM 1421 C CA . VAL A 1 186 ? -64.847 26.001 -0.179 1.00 33.38 186 VAL A CA 1
ATOM 1422 C C . VAL A 1 186 ? -63.550 25.174 0.012 1.00 33.38 186 VAL A C 1
ATOM 1424 O O . VAL A 1 186 ? -63.029 25.173 1.121 1.00 33.38 186 VAL A O 1
ATOM 1427 N N . ASP A 1 187 ? -63.043 24.602 -1.100 1.00 27.61 187 ASP A N 1
ATOM 1428 C CA . ASP A 1 187 ? -61.627 24.390 -1.516 1.00 27.61 187 ASP A CA 1
ATOM 1429 C C . ASP A 1 187 ? -60.669 23.633 -0.585 1.00 27.61 187 ASP A C 1
ATOM 1431 O O . ASP A 1 187 ? -60.668 23.811 0.619 1.00 27.61 187 ASP A O 1
ATOM 1435 N N . ARG A 1 188 ? -59.682 22.846 -1.010 1.00 33.19 188 ARG A N 1
ATOM 1436 C CA . ARG A 1 188 ? -59.015 22.374 -2.247 1.00 33.19 188 ARG A CA 1
ATOM 1437 C C . ARG A 1 188 ? -57.945 21.437 -1.631 1.00 33.19 188 ARG A C 1
ATOM 1439 O O . ARG A 1 188 ? -57.483 21.710 -0.532 1.00 33.19 188 ARG A O 1
ATOM 1446 N N . SER A 1 189 ? -57.462 20.330 -2.158 1.00 30.89 189 SER A N 1
ATOM 1447 C CA . SER A 1 189 ? -57.186 19.864 -3.508 1.00 30.89 189 SER A CA 1
ATOM 1448 C C . SER A 1 189 ? -56.695 18.422 -3.328 1.00 30.89 189 SER A C 1
ATOM 1450 O O . SER A 1 189 ? -55.996 18.128 -2.359 1.00 30.89 189 SER A O 1
ATOM 1452 N N . HIS A 1 190 ? -57.063 17.538 -4.249 1.00 34.84 190 HIS A N 1
ATOM 1453 C CA . HIS A 1 190 ? -56.470 16.209 -4.367 1.00 34.84 190 HIS A CA 1
ATOM 1454 C C . HIS A 1 190 ? -55.020 16.331 -4.850 1.00 34.84 190 HIS A C 1
ATOM 1456 O O . HIS A 1 190 ? -54.783 17.065 -5.807 1.00 34.84 190 HIS A O 1
ATOM 1462 N N . ASP A 1 191 ? -54.107 15.546 -4.277 1.00 29.69 191 ASP A N 1
ATOM 1463 C CA . ASP A 1 191 ? -53.224 14.739 -5.118 1.00 29.69 191 ASP A CA 1
ATOM 1464 C C . ASP A 1 191 ? -52.898 13.388 -4.464 1.00 29.69 191 ASP A C 1
ATOM 1466 O O . ASP A 1 191 ? -52.890 13.240 -3.241 1.00 29.69 191 ASP A O 1
ATOM 1470 N N . MET A 1 192 ? -52.740 12.399 -5.333 1.00 35.22 192 MET A N 1
ATOM 1471 C CA . MET A 1 192 ? -52.738 10.959 -5.119 1.00 35.22 192 MET A CA 1
ATOM 1472 C C . MET A 1 192 ? -51.320 10.418 -4.893 1.00 35.22 192 MET A C 1
ATOM 1474 O O . MET A 1 192 ? -50.420 10.675 -5.682 1.00 35.22 192 MET A O 1
ATOM 1478 N N . SER A 1 193 ? -51.201 9.584 -3.856 1.00 40.47 193 SER A N 1
ATOM 1479 C CA . SER A 1 193 ? -50.463 8.309 -3.785 1.00 40.47 193 SER A CA 1
ATOM 1480 C C . SER A 1 193 ? -49.035 8.199 -4.338 1.00 40.47 193 SER A C 1
ATOM 1482 O O . SER A 1 193 ? -48.848 8.239 -5.547 1.00 40.47 193 SER A O 1
ATOM 1484 N N . ILE A 1 194 ? -48.102 7.782 -3.472 1.00 37.12 194 ILE A N 1
ATOM 1485 C CA . ILE A 1 194 ? -47.184 6.657 -3.720 1.00 37.12 194 ILE A CA 1
ATOM 1486 C C . ILE A 1 194 ? -47.018 5.893 -2.395 1.00 37.12 194 ILE A C 1
ATOM 1488 O O . ILE A 1 194 ? -46.776 6.475 -1.343 1.00 37.12 194 ILE A O 1
ATOM 1492 N N . ASP A 1 195 ? -47.223 4.588 -2.502 1.00 42.31 195 ASP A N 1
ATOM 1493 C CA . ASP A 1 195 ? -47.056 3.530 -1.513 1.00 42.31 195 ASP A CA 1
ATOM 1494 C C . ASP A 1 195 ? -45.600 3.446 -1.020 1.00 42.31 195 ASP A C 1
ATOM 1496 O O . ASP A 1 195 ? -44.684 3.228 -1.815 1.00 42.31 195 ASP A O 1
ATOM 1500 N N . SER A 1 196 ? -45.384 3.623 0.285 1.00 40.84 196 SER A N 1
ATOM 1501 C CA . SER A 1 196 ? -44.138 3.257 0.960 1.00 40.84 196 SER A CA 1
ATOM 1502 C C . SER A 1 196 ? -44.454 2.212 2.019 1.00 40.84 196 SER A C 1
ATOM 1504 O O . SER A 1 196 ? -44.834 2.498 3.153 1.00 40.84 196 SER A O 1
ATOM 1506 N N . THR A 1 197 ? -44.313 0.972 1.580 1.00 42.97 197 THR A N 1
ATOM 1507 C CA . THR A 1 197 ? -44.229 -0.239 2.377 1.00 42.97 197 THR A CA 1
ATOM 1508 C C . THR A 1 197 ? -43.276 -0.092 3.566 1.00 42.97 197 THR A C 1
ATOM 1510 O O . THR A 1 197 ? -42.101 0.201 3.361 1.00 42.97 197 THR A O 1
ATOM 1513 N N . ARG A 1 198 ? -43.792 -0.443 4.751 1.00 44.44 198 ARG A N 1
ATOM 1514 C CA . ARG A 1 198 ? -43.079 -0.950 5.939 1.00 44.44 198 ARG A CA 1
ATOM 1515 C C . ARG A 1 198 ? -42.002 -0.014 6.492 1.00 44.44 198 ARG A C 1
ATOM 1517 O O . ARG A 1 198 ? -40.823 -0.146 6.180 1.00 44.44 198 ARG A O 1
ATOM 1524 N N . ASP A 1 199 ? -42.431 0.842 7.414 1.00 43.59 199 ASP A N 1
ATOM 1525 C CA . ASP A 1 199 ? -41.586 1.254 8.530 1.00 43.59 199 ASP A CA 1
ATOM 1526 C C . ASP A 1 199 ? -41.217 -0.012 9.321 1.00 43.59 199 ASP A C 1
ATOM 1528 O O . ASP A 1 199 ? -41.952 -0.455 10.203 1.00 43.59 199 ASP A O 1
ATOM 1532 N N . ASP A 1 200 ? -40.098 -0.645 8.968 1.00 46.41 200 ASP A N 1
ATOM 1533 C CA . ASP A 1 200 ? -39.346 -1.431 9.938 1.00 46.41 200 ASP A CA 1
ATOM 1534 C C . ASP A 1 200 ? -38.816 -0.404 10.951 1.00 46.41 200 ASP A C 1
ATOM 1536 O O . ASP A 1 200 ? -37.714 0.129 10.798 1.00 46.41 200 ASP A O 1
ATOM 1540 N N . GLU A 1 201 ? -39.655 -0.028 11.927 1.00 54.25 201 GLU A N 1
ATOM 1541 C CA . GLU A 1 201 ? -39.230 0.720 13.109 1.00 54.25 201 GLU A CA 1
ATOM 1542 C C . GLU A 1 201 ? -38.013 -0.018 13.659 1.00 54.25 201 GLU A C 1
ATOM 1544 O O . GLU A 1 201 ? -38.133 -1.132 14.168 1.00 54.25 201 GLU A O 1
ATOM 1549 N N . ALA A 1 202 ? -36.823 0.557 13.468 1.00 51.41 202 ALA A N 1
ATOM 1550 C CA . ALA A 1 202 ? -35.597 -0.019 13.982 1.00 51.41 202 ALA A CA 1
ATOM 1551 C C . ALA A 1 202 ? -35.804 -0.219 15.482 1.00 51.41 202 ALA A C 1
ATOM 1553 O O . ALA A 1 202 ? -35.933 0.766 16.212 1.00 51.41 202 ALA A O 1
ATOM 1554 N N . GLU A 1 203 ? -35.900 -1.479 15.917 1.00 64.19 203 GLU A N 1
ATOM 1555 C CA . GLU A 1 203 ? -36.027 -1.811 17.329 1.00 64.19 203 GLU A CA 1
ATOM 1556 C C . GLU A 1 203 ? -34.845 -1.140 18.037 1.00 64.19 203 GLU A C 1
ATOM 1558 O O . GLU A 1 203 ? -33.677 -1.478 17.831 1.00 64.19 203 GLU A O 1
ATOM 1563 N N . SER A 1 204 ? -35.144 -0.062 18.757 1.00 66.50 204 SER A N 1
ATOM 1564 C CA . SER A 1 204 ? -34.137 0.715 19.461 1.00 66.50 204 SER A CA 1
ATOM 1565 C C . SER A 1 204 ? -33.849 0.009 20.773 1.00 66.50 204 SER A C 1
ATOM 1567 O O . SER A 1 204 ? -34.763 -0.431 21.464 1.00 66.50 204 SER A O 1
ATOM 1569 N N . PHE A 1 205 ? -32.572 -0.128 21.111 1.00 75.88 205 PHE A N 1
ATOM 1570 C CA . PHE A 1 205 ? -32.150 -0.832 22.311 1.00 75.88 205 PHE A CA 1
ATOM 1571 C C . PHE A 1 205 ? -31.137 -0.003 23.091 1.00 75.88 205 PHE A C 1
ATOM 1573 O O . PHE A 1 205 ? -30.344 0.740 22.507 1.00 75.88 205 PHE A O 1
ATOM 1580 N N . ALA A 1 206 ? -31.126 -0.168 24.410 1.00 77.69 206 ALA A N 1
ATOM 1581 C CA . ALA A 1 206 ? -30.112 0.409 25.281 1.00 77.69 206 ALA A CA 1
ATOM 1582 C C . ALA A 1 206 ? -29.109 -0.666 25.733 1.00 77.69 206 ALA A C 1
ATOM 1584 O O . ALA A 1 206 ? -29.444 -1.843 25.876 1.00 77.69 206 ALA A O 1
ATOM 1585 N N . LEU A 1 207 ? -27.856 -0.259 25.956 1.00 84.75 207 LEU A N 1
ATOM 1586 C CA . LEU A 1 207 ? -26.794 -1.120 26.482 1.00 84.75 207 LEU A CA 1
ATOM 1587 C C . LEU A 1 207 ? -26.565 -0.812 27.963 1.00 84.75 207 LEU A C 1
ATOM 1589 O O . LEU A 1 207 ? -26.279 0.323 28.340 1.00 84.75 207 LEU A O 1
ATOM 1593 N N . CYS A 1 208 ? -26.626 -1.845 28.792 1.00 82.56 208 CYS A N 1
ATOM 1594 C CA . CYS A 1 208 ? -26.377 -1.787 30.223 1.00 82.56 208 CYS A CA 1
ATOM 1595 C C . CYS A 1 208 ? -25.096 -2.540 30.568 1.00 82.56 208 CYS A C 1
ATOM 1597 O O . CYS A 1 208 ? -24.836 -3.608 30.021 1.00 82.56 208 CYS A O 1
ATOM 1599 N N . ALA A 1 209 ? -24.302 -2.016 31.502 1.00 86.06 209 ALA A N 1
ATOM 1600 C CA . ALA A 1 209 ? -23.057 -2.642 31.936 1.00 86.06 209 ALA A CA 1
ATOM 1601 C C . ALA A 1 209 ? -23.132 -3.081 33.406 1.00 86.06 209 ALA A C 1
ATOM 1603 O O . ALA A 1 209 ? -23.448 -2.294 34.299 1.00 86.06 209 ALA A O 1
ATOM 1604 N N . CYS A 1 210 ? -22.798 -4.343 33.669 1.00 79.19 210 CYS A N 1
ATOM 1605 C CA . CYS A 1 210 ? -22.545 -4.863 35.007 1.00 79.19 210 CYS A CA 1
ATOM 1606 C C . CYS A 1 210 ? -21.255 -4.256 35.595 1.00 79.19 210 CYS A C 1
ATOM 1608 O O . CYS A 1 210 ? -20.353 -3.843 34.865 1.00 79.19 210 CYS A O 1
ATOM 1610 N N . LYS A 1 211 ? -21.093 -4.302 36.927 1.00 74.00 211 LYS A N 1
ATOM 1611 C CA . LYS A 1 211 ? -19.852 -3.853 37.600 1.00 74.00 211 LYS A CA 1
ATOM 1612 C C . LYS A 1 211 ? -18.591 -4.610 37.152 1.00 74.00 211 LYS A C 1
ATOM 1614 O O . LYS A 1 211 ? -17.500 -4.065 37.267 1.00 74.00 211 LYS A O 1
ATOM 1619 N N . ASN A 1 212 ? -18.732 -5.837 36.649 1.00 73.31 212 ASN A N 1
ATOM 1620 C CA . ASN A 1 212 ? -17.639 -6.645 36.092 1.00 73.31 212 ASN A CA 1
ATOM 1621 C C . ASN A 1 212 ? -17.389 -6.396 34.590 1.00 73.31 212 ASN A C 1
ATOM 1623 O O . ASN A 1 212 ? -16.621 -7.126 33.974 1.00 73.31 212 ASN A O 1
ATOM 1627 N N . GLY A 1 213 ? -18.048 -5.405 33.979 1.00 70.94 213 GLY A N 1
ATOM 1628 C CA . GLY A 1 213 ? -17.846 -5.043 32.575 1.00 70.94 213 GLY A CA 1
ATOM 1629 C C . GLY A 1 213 ? -18.631 -5.879 31.562 1.00 70.94 213 GLY A C 1
ATOM 1630 O O . GLY A 1 213 ? -18.533 -5.607 30.369 1.00 70.94 213 GLY A O 1
ATOM 1631 N N . LYS A 1 214 ? -19.441 -6.860 31.992 1.00 74.56 214 LYS A N 1
ATOM 1632 C CA . LYS A 1 214 ? -20.380 -7.545 31.089 1.00 74.56 214 LYS A CA 1
ATOM 1633 C C . LYS A 1 214 ? -21.457 -6.570 30.623 1.00 74.56 214 LYS A C 1
ATOM 1635 O O . LYS A 1 214 ? -22.068 -5.900 31.453 1.00 74.56 214 LYS A O 1
ATOM 1640 N N . ILE A 1 215 ? -21.701 -6.522 29.319 1.00 85.44 215 ILE A N 1
ATOM 1641 C CA . ILE A 1 215 ? -22.715 -5.657 28.713 1.00 85.44 215 ILE A CA 1
ATOM 1642 C C . ILE A 1 215 ? -23.923 -6.515 28.320 1.00 85.44 215 ILE A C 1
ATOM 1644 O O . ILE A 1 215 ? -23.753 -7.636 27.842 1.00 85.44 215 ILE A O 1
ATOM 1648 N N . PHE A 1 216 ? -25.131 -6.012 28.545 1.00 81.75 216 PHE A N 1
ATOM 1649 C CA . PHE A 1 216 ? -26.386 -6.636 28.135 1.00 81.75 216 PHE A CA 1
ATOM 1650 C C . PHE A 1 216 ? -27.314 -5.599 27.509 1.00 81.75 216 PHE A C 1
ATOM 1652 O O . PHE A 1 216 ? -27.190 -4.402 27.764 1.00 81.75 216 PHE A O 1
ATOM 1659 N N . VAL A 1 217 ? -28.214 -6.074 26.658 1.00 80.50 217 VAL A N 1
ATOM 1660 C CA . VAL A 1 217 ? -29.174 -5.244 25.934 1.00 80.50 217 VAL A CA 1
ATOM 1661 C C . VAL A 1 217 ? -30.483 -5.202 26.718 1.00 80.50 217 VAL A C 1
ATOM 1663 O O . VAL A 1 217 ? -30.901 -6.226 27.261 1.00 80.50 217 VAL A O 1
ATOM 1666 N N . VAL A 1 218 ? -31.115 -4.036 26.777 1.00 84.12 218 VAL A N 1
ATOM 1667 C CA . VAL A 1 218 ? -32.463 -3.840 27.326 1.00 84.12 218 VAL A CA 1
ATOM 1668 C C . VAL A 1 218 ? -33.326 -3.078 26.318 1.00 84.12 218 VAL A C 1
ATOM 1670 O O . VAL A 1 218 ? -32.788 -2.455 25.393 1.00 84.12 218 VAL A O 1
ATOM 1673 N N . GLY A 1 219 ? -34.654 -3.139 26.467 1.00 76.75 219 GLY A N 1
ATOM 1674 C CA . GLY A 1 219 ? -35.559 -2.290 25.695 1.00 76.75 219 GLY A CA 1
ATOM 1675 C C . GLY A 1 219 ? -35.231 -0.803 25.885 1.00 76.75 219 GLY A C 1
ATOM 1676 O O . GLY A 1 219 ? -34.563 -0.431 26.852 1.00 76.75 219 GLY A O 1
ATOM 1677 N N . PRO A 1 220 ? -35.674 0.075 24.976 1.00 78.56 220 PRO A N 1
ATOM 1678 C CA . PRO A 1 220 ? -35.231 1.471 24.950 1.00 78.56 220 PRO A CA 1
ATOM 1679 C C . PRO A 1 220 ? -35.631 2.254 26.211 1.00 78.56 220 PRO A C 1
ATOM 1681 O O . PRO A 1 220 ? -34.932 3.192 26.593 1.00 78.56 220 PRO A O 1
ATOM 1684 N N . ASP A 1 221 ? -36.709 1.826 26.875 1.00 81.12 221 ASP A N 1
ATOM 1685 C CA . ASP A 1 221 ? -37.247 2.412 28.107 1.00 81.12 221 ASP A CA 1
ATOM 1686 C C . ASP A 1 221 ? -37.151 1.464 29.324 1.00 81.12 221 ASP A C 1
ATOM 1688 O O . ASP A 1 221 ? -37.705 1.754 30.387 1.00 81.12 221 ASP A O 1
ATOM 1692 N N . ASP A 1 222 ? -36.467 0.325 29.185 1.00 81.38 222 ASP A N 1
ATOM 1693 C CA . ASP A 1 222 ? -36.332 -0.659 30.259 1.00 81.38 222 ASP A CA 1
ATOM 1694 C C . ASP A 1 222 ? -35.207 -0.278 31.235 1.00 81.38 222 ASP A C 1
ATOM 1696 O O . ASP A 1 222 ? -34.156 0.253 30.868 1.00 81.38 222 ASP A O 1
ATOM 1700 N N . GLU A 1 223 ? -35.391 -0.603 32.517 1.00 82.62 223 GLU A N 1
ATOM 1701 C CA . GLU A 1 223 ? -34.330 -0.447 33.511 1.00 82.62 223 GLU A CA 1
ATOM 1702 C C . GLU A 1 223 ? -33.200 -1.465 33.290 1.00 82.62 223 GLU A C 1
ATOM 1704 O O . GLU A 1 223 ? -33.438 -2.623 32.947 1.00 82.62 223 GLU A O 1
ATOM 1709 N N . CYS A 1 224 ? -31.958 -1.061 33.587 1.00 81.75 224 CYS A N 1
ATOM 1710 C CA . CYS A 1 224 ? -30.782 -1.933 33.559 1.00 81.75 224 CYS A CA 1
ATOM 1711 C C . CYS A 1 224 ? -30.826 -3.017 34.650 1.00 81.75 224 CYS A C 1
ATOM 1713 O O . CYS A 1 224 ? -30.085 -2.969 35.634 1.00 81.75 224 CYS A O 1
ATOM 1715 N N . GLN A 1 225 ? -31.678 -4.022 34.461 1.00 85.12 225 GLN A N 1
ATOM 1716 C CA . GLN A 1 225 ? -31.843 -5.158 35.354 1.00 85.12 225 GLN A CA 1
ATOM 1717 C C . GLN A 1 225 ? -31.325 -6.429 34.681 1.00 85.12 225 GLN A C 1
ATOM 1719 O O . GLN A 1 225 ? -31.994 -7.052 33.863 1.00 85.12 225 GLN A O 1
ATOM 1724 N N . ALA A 1 226 ? -30.117 -6.839 35.057 1.00 79.81 226 ALA A N 1
ATOM 1725 C CA . ALA A 1 226 ? -29.586 -8.148 34.701 1.00 79.81 226 ALA A CA 1
ATOM 1726 C C . ALA A 1 226 ? -29.777 -9.135 35.854 1.00 79.81 226 ALA A C 1
ATOM 1728 O O . ALA A 1 226 ? -29.715 -8.772 37.031 1.00 79.81 226 ALA A O 1
ATOM 1729 N N . SER A 1 227 ? -29.954 -10.413 35.510 1.00 77.38 227 SER A N 1
ATOM 1730 C CA . SER A 1 227 ? -29.956 -11.490 36.501 1.00 77.38 227 SER A CA 1
ATOM 1731 C C . SER A 1 227 ? -28.671 -11.434 37.344 1.00 77.38 227 SER A C 1
ATOM 1733 O O . SER A 1 227 ? -27.581 -11.291 36.777 1.00 77.38 227 SER A O 1
ATOM 1735 N N . PRO A 1 228 ? -28.746 -11.615 38.677 1.00 74.44 228 PRO A N 1
ATOM 1736 C CA . PRO A 1 228 ? -27.562 -11.679 39.531 1.00 74.44 228 PRO A CA 1
ATOM 1737 C C . PRO A 1 228 ? -26.557 -12.737 39.064 1.00 74.44 228 PRO A C 1
ATOM 1739 O O . PRO A 1 228 ? -25.357 -12.545 39.197 1.00 74.44 228 PRO A O 1
ATOM 1742 N N . VAL A 1 229 ? -27.031 -13.829 38.458 1.00 79.44 229 VAL A N 1
ATOM 1743 C CA . VAL A 1 229 ? -26.180 -14.891 37.894 1.00 79.44 229 VAL A CA 1
ATOM 1744 C C . VAL A 1 229 ? -25.364 -14.389 36.697 1.00 79.44 229 VAL A C 1
ATOM 1746 O O . VAL A 1 229 ? -24.253 -14.852 36.462 1.00 79.44 229 VAL A O 1
ATOM 1749 N N . PHE A 1 230 ? -25.899 -13.428 35.944 1.00 77.88 230 PHE A N 1
ATOM 1750 C CA . PHE A 1 230 ? -25.216 -12.838 34.800 1.00 77.88 230 PHE A CA 1
ATOM 1751 C C . PHE A 1 230 ? -24.141 -11.839 35.248 1.00 77.88 230 PHE A C 1
ATOM 1753 O O . PHE A 1 230 ? -22.985 -11.955 34.830 1.00 77.88 230 PHE A O 1
ATOM 1760 N N . CYS A 1 231 ? -24.495 -10.894 36.129 1.00 80.62 231 CYS A N 1
ATOM 1761 C CA . CYS A 1 231 ? -23.575 -9.846 36.586 1.00 80.62 231 CYS A CA 1
ATOM 1762 C C . CYS A 1 231 ? -22.580 -10.283 37.672 1.00 80.62 231 CYS A C 1
ATOM 1764 O O . CYS A 1 231 ? -21.584 -9.588 37.865 1.00 80.62 231 CYS A O 1
ATOM 1766 N N . ASN A 1 232 ? -22.805 -11.401 38.366 1.00 80.12 232 ASN A N 1
ATOM 1767 C CA . ASN A 1 232 ? -21.853 -11.927 39.342 1.00 80.12 232 ASN A CA 1
ATOM 1768 C C . ASN A 1 232 ? -20.922 -12.954 38.689 1.00 8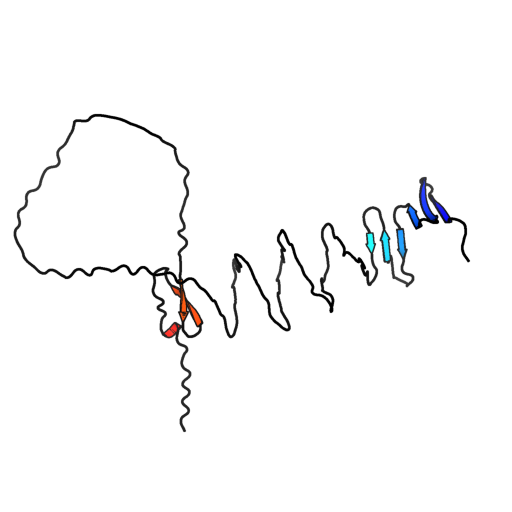0.12 232 ASN A C 1
ATOM 1770 O O . ASN A 1 232 ? -21.320 -13.728 37.819 1.00 80.12 232 ASN A O 1
ATOM 1774 N N . GLU A 1 233 ? -19.668 -12.976 39.123 1.00 62.31 233 GLU A N 1
ATOM 1775 C CA . GLU A 1 233 ? -18.796 -14.132 38.918 1.00 62.31 233 GLU A CA 1
ATOM 1776 C C . GLU A 1 233 ? -19.007 -15.121 40.075 1.00 62.31 233 GLU A C 1
ATOM 1778 O O . GLU A 1 233 ? -19.345 -14.686 41.182 1.00 62.31 233 GLU A O 1
ATOM 1783 N N . PRO A 1 234 ? -18.830 -16.441 39.868 1.00 58.75 234 PRO A N 1
ATOM 1784 C CA . PRO A 1 234 ? -18.776 -17.372 40.982 1.00 58.75 234 PRO A CA 1
ATOM 1785 C C . PRO A 1 234 ? -17.609 -16.947 41.872 1.00 58.75 234 PRO A C 1
ATOM 1787 O O . PRO A 1 234 ? -16.453 -17.016 41.459 1.00 58.75 234 PRO A O 1
ATOM 1790 N N . THR A 1 235 ? -17.902 -16.473 43.081 1.00 55.66 235 THR A N 1
ATOM 1791 C CA . THR A 1 235 ? -16.871 -16.180 44.072 1.00 55.66 235 THR A CA 1
ATOM 1792 C C . THR A 1 235 ? -16.103 -17.470 44.327 1.00 55.66 235 THR A C 1
ATOM 1794 O O . THR A 1 235 ? -16.640 -18.410 44.915 1.00 55.66 235 THR A O 1
ATOM 1797 N N . ALA A 1 236 ? -14.859 -17.543 43.853 1.00 49.56 236 ALA A N 1
ATOM 1798 C CA . ALA A 1 236 ? -13.936 -18.576 44.281 1.00 49.56 236 ALA A CA 1
ATOM 1799 C C . ALA A 1 236 ? -13.781 -18.415 45.796 1.00 49.56 236 ALA A C 1
ATOM 1801 O O . ALA A 1 236 ? -13.186 -17.447 46.265 1.00 49.56 236 ALA A O 1
ATOM 1802 N N . ASN A 1 237 ? -14.390 -19.322 46.560 1.00 43.34 237 ASN A N 1
ATOM 1803 C CA . ASN A 1 237 ? -14.255 -19.370 48.008 1.00 43.34 237 ASN A CA 1
ATOM 1804 C C . ASN A 1 237 ? -12.780 -19.615 48.349 1.00 43.34 237 ASN A C 1
ATOM 1806 O O . ASN A 1 237 ? -12.332 -20.759 48.412 1.00 43.34 237 ASN A O 1
ATOM 1810 N N . SER A 1 238 ? -12.019 -18.550 48.587 1.00 46.06 238 SER A N 1
ATOM 1811 C CA . SER A 1 238 ? -10.748 -18.633 49.293 1.00 46.06 238 SER A CA 1
ATOM 1812 C C . SER A 1 238 ? -11.045 -18.815 50.782 1.00 46.06 238 SER A C 1
ATOM 1814 O O . SER A 1 238 ? -10.978 -17.872 51.567 1.00 46.06 238 SER A O 1
ATOM 1816 N N . ASN A 1 239 ? -11.402 -20.040 51.168 1.00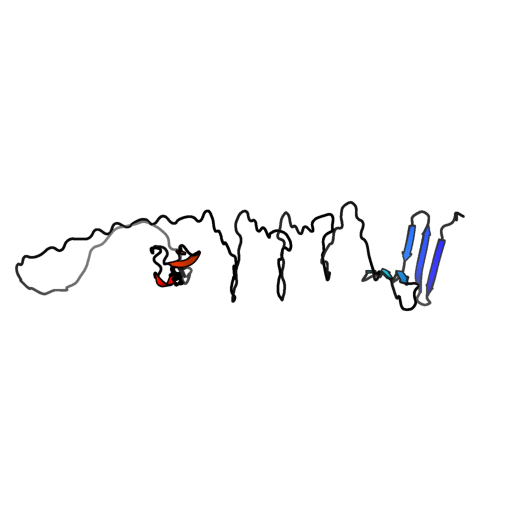 44.72 239 ASN A N 1
ATOM 1817 C CA . ASN A 1 239 ? -11.278 -20.474 52.554 1.00 44.72 239 ASN A CA 1
ATOM 1818 C C . ASN A 1 239 ? -9.786 -20.688 52.835 1.00 44.72 239 ASN A C 1
ATOM 1820 O O . ASN A 1 239 ? -9.274 -21.796 52.695 1.00 44.72 239 ASN A O 1
ATOM 1824 N N . SER A 1 240 ? -9.080 -19.623 53.201 1.00 47.34 240 SER A N 1
ATOM 1825 C CA . SER A 1 240 ? -7.834 -19.740 53.956 1.00 47.34 240 SER A CA 1
ATOM 1826 C C . SER A 1 240 ? -8.202 -19.860 55.436 1.00 47.34 240 SER A C 1
ATOM 1828 O O . SER A 1 240 ? -8.347 -18.846 56.118 1.00 47.34 240 SER A O 1
ATOM 1830 N N . ASN A 1 241 ? -8.418 -21.094 55.896 1.00 47.78 241 ASN A N 1
ATOM 1831 C CA . ASN A 1 241 ? -8.423 -21.427 57.318 1.00 47.78 241 ASN A CA 1
ATOM 1832 C C . ASN A 1 241 ? -7.024 -21.914 57.719 1.00 47.78 241 ASN A C 1
ATOM 1834 O O . ASN A 1 241 ? -6.507 -22.819 57.068 1.00 47.78 241 ASN A O 1
ATOM 1838 N N . GLU A 1 242 ? -6.532 -21.302 58.803 1.00 38.44 242 GLU A N 1
ATOM 1839 C CA . GLU A 1 242 ? -5.421 -21.666 59.711 1.00 38.44 242 GLU A CA 1
ATOM 1840 C C . GLU A 1 242 ? -3.997 -21.828 59.158 1.00 38.44 242 GLU A C 1
ATOM 1842 O O . GLU A 1 242 ? -3.699 -22.797 58.428 1.00 38.44 242 GLU A O 1
#

pLDDT: mean 73.77, std 22.38, range [27.28, 96.38]

Organism: Varroa destructor (NCBI:txid109461)